Protein AF-A0AB34KBR8-F1 (afdb_monomer)

Nearest PDB structures (foldseek):
  8fzb-assembly2_B  TM=7.254E-01  e=1.114E-12  Homo sapiens
  8fzb-assembly3_C  TM=7.366E-01  e=1.880E-11  Homo sapiens
  4mtl-assembly1_A-2  TM=7.856E-01  e=1.188E-10  Homo sapiens
  4mtl-assembly1_B-2  TM=7.855E-01  e=1.226E-09  Homo sapiens
  7yf4-assembly1_B  TM=5.194E-01  e=8.553E-04  Homo sapiens

Radius of gyration: 20.5 Å; Cα contacts (8 Å, |Δi|>4): 632; chains: 1; bounding box: 54×54×53 Å

Secondary structure (DSSP, 8-state):
----EEE-TTT--EEE------EEEE---SHHHHS--SS-S-TTTS---PPPPHHHHHHHHHHHHHHHHHHHHSSPPP--EEEEE--GGGPPPEEEEE-TT-GGGS--HHHHHHHHIIIIIS-GGGTTT-EEEEES-TT-HHHHHHHHH-TT-EEEEEE-TTS--BTTB-HHHHHHHHHHHHTTT-SSEEEEEE--TTSTT--EEEESSTTSBP---BSEEEEES---SHHHHHHHHHHHHHHBPTTT-EEEEEEETTSTTHHHHHHHHHHTTEEEEEEPPPPP---------------S----------STTGGGTEEEEEEEE---

Sequence (328 aa):
MGCQWRLDPALGLLLPLQPAEASVICFVSTDDALAWRPWPEDPSTAAAALPMTAADAAASDARQRRAHALAVGAHEAVRGYASWVVAGACAAPLLVREEMGHTGTHVWHAAWAHREWAVGGAPSDLFEGRAVLELGAGAGLLGLSIAARYARAEVTVSDFEGHSKSARGTVLDCLVGNCARNVPLIGGRVRVCELDWARPDEPRALWPDAGVHAVVAADTVVATEVVYTTEGARLLAGAVAACMRRPAGQLYLLNNARRTGVGTFVRACEDQGMLVERLPVPRASSVPLGHSQEASIPMGGIVSTFSPWCSDQDSDEYVFFRVTWSAN

Organism: Prymnesium parvum (NCBI:txid97485)

InterPro domains:
  IPR019410 Lysine methyltransferase [PF10294] (96-266)
  IPR019410 Lysine methyltransferase [PTHR14614] (80-280)
  IPR029063 S-adenosyl-L-methionine-dependent methyltransferase superfamily [G3DSA:3.40.50.150] (90-289)
  IPR029063 S-adenosyl-L-methionine-dependent methyltransferase superfamily [SSF53335] (109-262)

pLDDT: mean 70.02, std 25.02, range [24.05, 98.69]

Mean predicted aligned error: 13.47 Å

Foldseek 3Di:
DDFAWDQDPVVRDTHGPDWPWQWQWAFDQDPVSVVDDPADPDVVVCPPVDRQDPVRSVVRVVVRVVVVVVCVVPPHDRAWTWIWTDQTDHFGTATFIAGPQAPLQDCDPQNLLLQCCLQPNDDLVLFALWEEEEESCQRVSRQLSSQQRHLNGAYEYEYAQPGDQGPNGGSQVNNQVRQVVCVVGGNYHYWYWYADLVCLQQIATPPDPHPDGDQAATLEYEYEQQQADLVSLLSVLSNCLRRYHPARRKYKYKHFPPHPNPVSNCVSNVVSQKHKDWDQRGDRPPDPPPDPPPPCPDPDDDDDDDDDDPDPPCRNGMTIMMMGGHDD

Structure (mmCIF, N/CA/C/O backbone):
data_AF-A0AB34KBR8-F1
#
_entry.id   AF-A0AB34KBR8-F1
#
loop_
_atom_site.group_PDB
_atom_site.id
_atom_site.type_symbol
_atom_site.label_atom_id
_atom_site.label_alt_id
_atom_site.label_comp_id
_atom_site.label_asym_id
_atom_site.label_entity_id
_atom_site.label_seq_id
_atom_site.pdbx_PDB_ins_code
_atom_site.Cartn_x
_atom_site.Cartn_y
_atom_site.Cartn_z
_atom_site.occupancy
_atom_site.B_iso_or_equiv
_atom_site.auth_seq_id
_atom_site.auth_comp_id
_atom_site.auth_asym_id
_atom_site.auth_atom_id
_atom_site.pdbx_PDB_model_num
ATOM 1 N N . MET A 1 1 ? 11.101 -25.920 18.651 1.00 30.11 1 MET A N 1
ATOM 2 C CA . MET A 1 1 ? 11.369 -24.467 18.685 1.00 30.11 1 MET A CA 1
ATOM 3 C C . MET A 1 1 ? 12.793 -24.284 19.182 1.00 30.11 1 MET A C 1
ATOM 5 O O . MET A 1 1 ? 13.033 -24.514 20.358 1.00 30.11 1 MET A O 1
ATOM 9 N N . GLY A 1 2 ? 13.750 -24.028 18.292 1.00 29.16 2 GLY A N 1
ATOM 10 C CA . GLY A 1 2 ? 15.159 -23.876 18.665 1.00 29.16 2 GLY A CA 1
ATOM 11 C C . GLY A 1 2 ? 15.598 -22.428 18.490 1.00 29.16 2 GLY A C 1
ATOM 12 O O . GLY A 1 2 ? 15.674 -21.966 17.359 1.00 29.16 2 GLY A O 1
ATOM 13 N N . CYS A 1 3 ? 15.882 -21.720 19.585 1.00 29.77 3 CYS A N 1
ATOM 14 C CA . CYS A 1 3 ? 16.656 -20.479 19.521 1.00 29.77 3 CYS A CA 1
ATOM 15 C C . CYS A 1 3 ? 18.122 -20.834 19.262 1.00 29.77 3 CYS A C 1
ATOM 17 O O . CYS A 1 3 ? 18.680 -21.678 19.968 1.00 29.77 3 CYS A O 1
ATOM 19 N N . GLN A 1 4 ? 18.736 -20.202 18.262 1.00 37.66 4 GLN A N 1
ATOM 20 C CA . GLN A 1 4 ? 20.163 -20.351 17.990 1.00 37.66 4 GLN A CA 1
ATOM 21 C C . GLN A 1 4 ? 20.978 -19.270 18.707 1.00 37.66 4 GLN A C 1
ATOM 23 O O . GLN A 1 4 ? 20.547 -18.125 18.865 1.00 37.66 4 GLN A O 1
ATOM 28 N N . TRP A 1 5 ? 22.174 -19.666 19.132 1.00 35.91 5 TRP A N 1
ATOM 29 C CA . TRP A 1 5 ? 23.078 -18.887 19.968 1.00 35.91 5 TRP A CA 1
ATOM 30 C C . TRP A 1 5 ? 24.428 -18.731 19.263 1.00 35.91 5 TRP A C 1
ATOM 32 O O . TRP A 1 5 ? 24.882 -19.659 18.596 1.00 35.91 5 TRP A O 1
ATOM 42 N N . ARG A 1 6 ? 25.091 -17.585 19.437 1.00 38.00 6 ARG A N 1
ATOM 43 C CA . ARG A 1 6 ? 26.492 -17.371 19.047 1.00 38.00 6 ARG A CA 1
ATOM 44 C C . ARG A 1 6 ? 27.353 -17.176 20.289 1.00 38.00 6 ARG A C 1
ATOM 46 O O . ARG A 1 6 ? 26.915 -16.534 21.238 1.00 38.00 6 ARG A O 1
ATOM 53 N N . LEU A 1 7 ? 28.571 -17.707 20.281 1.00 29.95 7 LEU A N 1
ATOM 54 C CA . LEU A 1 7 ? 29.533 -17.491 21.360 1.00 29.95 7 LEU A CA 1
ATOM 55 C C . LEU A 1 7 ? 30.249 -16.153 21.134 1.00 29.95 7 LEU A C 1
ATOM 57 O O . LEU A 1 7 ? 30.860 -15.962 20.084 1.00 29.95 7 LEU A O 1
ATOM 61 N N . ASP A 1 8 ? 30.166 -15.238 22.098 1.00 38.03 8 ASP A N 1
ATOM 62 C CA . ASP A 1 8 ? 30.976 -14.020 22.100 1.00 38.03 8 ASP A CA 1
ATOM 63 C C . ASP A 1 8 ? 32.387 -14.357 22.618 1.00 38.03 8 ASP A C 1
ATOM 65 O O . ASP A 1 8 ? 32.526 -14.738 23.783 1.00 38.03 8 ASP A O 1
ATOM 69 N N . PRO A 1 9 ? 33.444 -14.250 21.793 1.00 31.80 9 PRO A N 1
ATOM 70 C CA . PRO A 1 9 ? 34.786 -14.665 22.188 1.00 31.80 9 PRO A CA 1
ATOM 71 C C . PRO A 1 9 ? 35.438 -13.735 23.224 1.00 31.80 9 PRO A C 1
ATOM 73 O O . PRO A 1 9 ? 36.405 -14.144 23.860 1.00 31.80 9 PRO A O 1
ATOM 76 N N . ALA A 1 10 ? 34.924 -12.516 23.420 1.00 33.47 10 ALA A N 1
ATOM 77 C CA . ALA A 1 10 ? 35.412 -11.591 24.441 1.00 33.47 10 ALA A CA 1
ATOM 78 C C . ALA A 1 10 ? 34.720 -11.806 25.796 1.00 33.47 10 ALA A C 1
ATOM 80 O O . ALA A 1 10 ? 35.337 -11.613 26.842 1.00 33.47 10 ALA A O 1
ATOM 81 N N . LEU A 1 11 ? 33.446 -12.211 25.780 1.00 35.41 11 LEU A N 1
ATOM 82 C CA . LEU A 1 11 ? 32.635 -12.385 26.989 1.00 35.41 11 LEU A CA 1
ATOM 83 C C . LEU A 1 11 ? 32.480 -13.848 27.425 1.00 35.41 11 LEU A C 1
ATOM 85 O O . LEU A 1 11 ? 32.048 -14.104 28.545 1.00 35.41 11 LEU A O 1
ATOM 89 N N . GLY A 1 12 ? 32.806 -14.815 26.563 1.00 40.38 12 GLY A N 1
ATOM 90 C CA . GLY A 1 12 ? 32.660 -16.247 26.844 1.00 40.38 12 GLY A CA 1
ATOM 91 C C . GLY A 1 12 ? 31.207 -16.702 27.033 1.00 40.38 12 GLY A C 1
ATOM 92 O O . GLY A 1 12 ? 30.967 -17.778 27.577 1.00 40.38 12 GLY A O 1
ATOM 93 N N . LEU A 1 13 ? 30.234 -15.891 26.609 1.00 32.41 13 LEU A N 1
ATOM 94 C CA . LEU A 1 13 ? 28.805 -16.140 26.792 1.00 32.41 13 LEU A CA 1
ATOM 95 C C . LEU A 1 13 ? 28.133 -16.492 25.462 1.00 32.41 13 LEU A C 1
ATOM 97 O O . LEU A 1 13 ? 28.459 -15.938 24.411 1.00 32.41 13 LEU A O 1
ATOM 101 N N . LEU A 1 14 ? 27.165 -17.409 25.524 1.00 28.14 14 LEU A N 1
ATOM 102 C CA . LEU A 1 14 ? 26.246 -17.688 24.425 1.00 28.14 14 LEU A CA 1
ATOM 103 C C . LEU A 1 14 ? 25.189 -16.582 24.388 1.00 28.14 14 LEU A C 1
ATOM 105 O O . LEU A 1 14 ? 24.346 -16.482 25.277 1.00 28.14 14 LEU A O 1
ATOM 109 N N . LEU A 1 15 ? 25.245 -15.747 23.357 1.00 35.06 15 LEU A N 1
ATOM 110 C CA . LEU A 1 15 ? 24.267 -14.699 23.094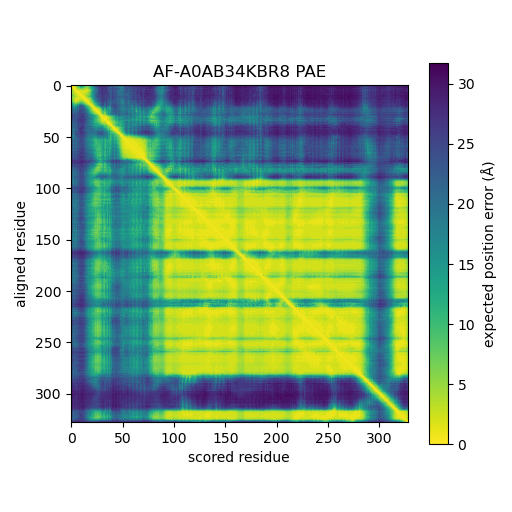 1.00 35.06 15 LEU A CA 1
ATOM 111 C C . LEU A 1 15 ? 23.243 -15.198 22.070 1.00 35.06 15 LEU A C 1
ATOM 113 O O . LEU A 1 15 ? 23.628 -15.912 21.140 1.00 35.06 15 LEU A O 1
ATOM 117 N N . PRO A 1 16 ? 21.958 -14.825 22.180 1.00 35.91 16 PRO A N 1
ATOM 118 C CA . PRO A 1 16 ? 20.999 -15.092 21.117 1.00 35.91 16 PRO A CA 1
ATOM 119 C C . PRO A 1 16 ? 21.506 -14.450 19.822 1.00 35.91 16 PRO A C 1
ATOM 121 O O . PRO A 1 16 ? 21.981 -13.309 19.841 1.00 35.91 16 PRO A O 1
ATOM 124 N N . LEU A 1 17 ? 21.421 -15.167 18.699 1.00 37.88 17 LEU A N 1
ATOM 125 C CA . LEU A 1 17 ? 21.641 -14.549 17.393 1.00 37.88 17 LEU A CA 1
ATOM 126 C C . LEU A 1 17 ? 20.587 -13.452 17.207 1.00 37.88 17 LEU A C 1
ATOM 128 O O . LEU A 1 17 ? 19.398 -13.737 17.085 1.00 37.88 17 LEU A O 1
ATOM 132 N N . GLN A 1 18 ? 21.025 -12.193 17.224 1.00 36.78 18 GLN A N 1
ATOM 133 C CA . GLN A 1 18 ? 20.186 -11.075 16.806 1.00 36.78 18 GLN A CA 1
ATOM 134 C C . GLN A 1 18 ? 19.883 -11.283 15.314 1.00 36.78 18 GLN A C 1
ATOM 136 O O . GLN A 1 18 ? 20.835 -11.471 14.547 1.00 36.78 18 GLN A O 1
ATOM 141 N N . PRO A 1 19 ? 18.608 -11.316 14.891 1.00 39.78 19 PRO A N 1
ATOM 142 C CA . PRO A 1 19 ? 18.261 -11.473 13.488 1.00 39.78 19 PRO A CA 1
ATOM 143 C C . PRO A 1 19 ? 18.715 -10.217 12.747 1.00 39.78 19 PRO A C 1
ATOM 145 O O . PRO A 1 19 ? 18.044 -9.195 12.770 1.00 39.78 19 PRO A O 1
ATOM 148 N N . ALA A 1 20 ? 19.891 -10.271 12.126 1.00 36.94 20 ALA A N 1
ATOM 149 C CA . ALA A 1 20 ? 20.272 -9.269 11.148 1.00 36.94 20 ALA A CA 1
ATOM 150 C C . ALA A 1 20 ? 19.416 -9.521 9.900 1.00 36.94 20 ALA A C 1
ATOM 152 O O . ALA A 1 20 ? 19.536 -10.562 9.251 1.00 36.94 20 ALA A O 1
ATOM 153 N N . GLU A 1 21 ? 18.498 -8.597 9.637 1.00 39.03 21 GLU A N 1
ATOM 154 C CA . GLU A 1 21 ? 17.566 -8.564 8.512 1.00 39.03 21 GLU A CA 1
ATOM 155 C C . GLU A 1 21 ? 18.345 -8.485 7.191 1.00 39.03 21 GLU A C 1
ATOM 157 O O . GLU A 1 21 ? 18.685 -7.412 6.701 1.00 39.03 21 GLU A O 1
ATOM 162 N N . ALA A 1 22 ? 18.702 -9.635 6.624 1.00 37.09 22 ALA A N 1
ATOM 163 C CA . ALA A 1 22 ? 19.398 -9.683 5.347 1.00 37.09 22 ALA A CA 1
ATOM 164 C C . ALA A 1 22 ? 18.382 -9.672 4.196 1.00 37.09 22 ALA A C 1
ATOM 166 O O . ALA A 1 22 ? 17.934 -10.717 3.729 1.00 37.09 22 ALA A O 1
ATOM 167 N N . SER A 1 23 ? 18.022 -8.487 3.711 1.00 39.41 23 SER A N 1
ATOM 168 C CA . SER A 1 23 ? 17.401 -8.337 2.390 1.00 39.41 23 SER A CA 1
ATOM 169 C C . SER A 1 23 ? 18.471 -8.571 1.317 1.00 39.41 23 SER A C 1
ATOM 171 O O . SER A 1 23 ? 19.509 -7.913 1.318 1.00 39.41 23 SER A O 1
ATOM 173 N N . VAL A 1 24 ? 18.254 -9.524 0.414 1.00 39.97 24 VAL A N 1
ATOM 174 C CA . VAL A 1 24 ? 19.169 -9.873 -0.682 1.00 39.97 24 VAL A CA 1
ATOM 175 C C . VAL A 1 24 ? 18.502 -9.506 -1.998 1.00 39.97 24 VAL A C 1
ATOM 177 O O . VAL A 1 24 ? 17.762 -10.285 -2.582 1.00 39.97 24 VAL A O 1
ATOM 180 N N . ILE A 1 25 ? 18.761 -8.317 -2.520 1.00 40.75 25 ILE A N 1
ATOM 181 C CA . ILE A 1 25 ? 18.278 -7.971 -3.860 1.00 40.75 25 ILE A CA 1
ATOM 182 C C . ILE A 1 25 ? 18.961 -8.916 -4.875 1.00 40.75 25 ILE A C 1
ATOM 184 O O . ILE A 1 25 ? 20.116 -9.275 -4.676 1.00 40.75 25 ILE A O 1
ATOM 188 N N . CYS A 1 26 ? 18.284 -9.394 -5.924 1.00 39.59 26 CYS A N 1
ATOM 189 C CA . CYS A 1 26 ? 18.914 -10.223 -6.964 1.00 39.59 26 CYS A CA 1
ATOM 190 C C . CYS A 1 26 ? 18.433 -9.828 -8.362 1.00 39.59 26 CYS A C 1
ATOM 192 O O . CYS A 1 26 ? 17.339 -10.166 -8.805 1.00 39.59 26 CYS A O 1
ATOM 194 N N . PHE A 1 27 ? 19.292 -9.133 -9.097 1.00 43.47 27 PHE A N 1
ATOM 195 C CA . PHE A 1 27 ? 19.044 -8.756 -10.483 1.00 43.47 27 PHE A CA 1
ATOM 196 C C . PHE A 1 27 ? 19.025 -9.996 -11.366 1.00 43.47 27 PHE A C 1
ATOM 198 O O . PHE A 1 27 ? 19.958 -10.797 -11.339 1.00 43.47 27 PHE A O 1
ATOM 205 N N . VAL A 1 28 ? 17.986 -10.121 -12.184 1.00 44.12 28 VAL A N 1
ATOM 206 C CA . VAL A 1 28 ? 17.810 -11.268 -13.069 1.00 44.12 28 VAL A CA 1
ATOM 207 C C . VAL A 1 28 ? 17.429 -10.775 -14.459 1.00 44.12 28 VAL A C 1
ATOM 209 O O . VAL A 1 28 ? 16.363 -10.207 -14.671 1.00 44.12 28 VAL A O 1
ATOM 212 N N . SER A 1 29 ? 18.359 -10.938 -15.404 1.00 40.84 29 SER A N 1
ATOM 213 C CA . SER A 1 29 ? 18.256 -10.430 -16.778 1.00 40.84 29 SER A CA 1
ATOM 214 C C . SER A 1 29 ? 17.568 -11.398 -17.749 1.00 40.84 29 SER A C 1
ATOM 216 O O . SER A 1 29 ? 17.312 -11.014 -18.890 1.00 40.84 29 SER A O 1
ATOM 218 N N . THR A 1 30 ? 17.243 -12.624 -17.324 1.00 46.41 30 THR A N 1
ATOM 219 C CA . THR A 1 30 ? 16.676 -13.679 -18.182 1.00 46.41 30 THR A CA 1
ATOM 220 C C . THR A 1 30 ? 15.544 -14.444 -17.493 1.00 46.41 30 THR A C 1
ATOM 222 O O . THR A 1 30 ? 15.461 -14.479 -16.263 1.00 46.41 30 THR A O 1
ATOM 225 N N . ASP A 1 31 ? 14.681 -15.084 -18.289 1.00 47.53 31 ASP A N 1
ATOM 226 C CA . ASP A 1 31 ? 13.611 -15.961 -17.788 1.00 47.53 31 ASP A CA 1
ATOM 227 C C . ASP A 1 31 ? 14.180 -17.124 -16.948 1.00 47.53 31 ASP A C 1
ATOM 229 O O . ASP A 1 31 ? 13.594 -17.491 -15.932 1.00 47.53 31 ASP A O 1
ATOM 233 N N . ASP A 1 32 ? 15.380 -17.613 -17.282 1.00 43.12 32 ASP A N 1
ATOM 234 C CA . ASP A 1 32 ? 16.119 -18.620 -16.502 1.00 43.12 32 ASP A CA 1
ATOM 235 C C . ASP A 1 32 ? 16.522 -18.118 -15.112 1.00 43.12 32 ASP A C 1
ATOM 237 O O . ASP A 1 32 ? 16.526 -18.869 -14.141 1.00 43.12 32 ASP A O 1
ATOM 241 N N . ALA A 1 33 ? 16.853 -16.834 -15.002 1.00 46.41 33 ALA A N 1
ATOM 242 C CA . ALA A 1 33 ? 17.245 -16.220 -13.747 1.00 46.41 33 ALA A CA 1
ATOM 243 C C . ALA A 1 33 ? 16.010 -15.889 -12.881 1.00 46.41 33 ALA A C 1
ATOM 245 O O . ALA A 1 33 ? 16.059 -16.023 -11.664 1.00 46.41 33 ALA A O 1
ATOM 246 N N . LEU A 1 34 ? 14.861 -15.581 -13.497 1.00 46.03 34 LEU A N 1
ATOM 247 C CA . LEU A 1 34 ? 13.560 -15.542 -12.811 1.00 46.03 34 LEU A CA 1
ATOM 248 C C . LEU A 1 34 ? 13.080 -16.935 -12.357 1.00 46.03 34 LEU A C 1
ATOM 250 O O . LEU A 1 34 ? 12.361 -17.036 -11.364 1.00 46.03 34 LEU A O 1
ATOM 254 N N . ALA A 1 35 ? 13.458 -17.995 -13.076 1.00 49.94 35 ALA A N 1
ATOM 255 C CA . ALA A 1 35 ? 13.218 -19.387 -12.696 1.00 49.94 35 ALA A CA 1
ATOM 256 C C . ALA A 1 35 ? 14.243 -19.912 -11.675 1.00 49.94 35 ALA A C 1
ATOM 258 O O . ALA A 1 35 ? 14.027 -20.964 -11.066 1.00 49.94 35 ALA A O 1
ATOM 259 N N . TRP A 1 36 ? 15.348 -19.186 -11.468 1.00 43.41 36 TRP A N 1
ATOM 260 C CA . TRP A 1 36 ? 16.376 -19.561 -10.514 1.00 43.41 36 TRP A CA 1
ATOM 261 C C . TRP A 1 36 ? 15.817 -19.488 -9.097 1.00 43.41 36 TRP A C 1
ATOM 263 O O . TRP A 1 36 ? 15.412 -18.437 -8.599 1.00 43.41 36 TRP A O 1
ATOM 273 N N . ARG A 1 37 ? 15.822 -20.645 -8.437 1.00 48.50 37 ARG A N 1
ATOM 274 C CA . ARG A 1 37 ? 15.580 -20.782 -7.007 1.00 48.50 37 ARG A CA 1
ATOM 275 C C . ARG A 1 37 ? 16.939 -20.983 -6.340 1.00 48.50 37 ARG A C 1
ATOM 277 O O . ARG A 1 37 ? 17.487 -22.078 -6.417 1.00 48.50 37 ARG A O 1
ATOM 284 N N . PRO A 1 38 ? 17.499 -19.972 -5.665 1.00 42.97 38 PRO A N 1
ATOM 285 C CA . PRO A 1 38 ? 18.687 -20.155 -4.828 1.00 42.97 38 PRO A CA 1
ATOM 286 C C . PRO A 1 38 ? 18.483 -21.137 -3.662 1.00 42.97 38 PRO A C 1
ATOM 288 O O . PRO A 1 38 ? 19.443 -21.452 -2.965 1.00 42.97 38 PRO A O 1
ATOM 291 N N . TRP A 1 39 ? 17.257 -21.633 -3.457 1.00 43.84 39 TRP A N 1
ATOM 292 C CA . TRP A 1 39 ? 16.871 -22.562 -2.401 1.00 43.84 39 TRP A CA 1
ATOM 293 C C . TRP A 1 39 ? 16.412 -23.894 -3.019 1.00 43.84 39 TRP A C 1
ATOM 295 O O . TRP A 1 39 ? 15.632 -23.870 -3.976 1.00 43.84 39 TRP A O 1
ATOM 305 N N . PRO A 1 40 ? 16.869 -25.049 -2.500 1.00 38.59 40 PRO A N 1
ATOM 306 C CA . PRO A 1 40 ? 16.481 -26.358 -3.021 1.00 38.59 40 PRO A CA 1
ATOM 307 C C . PRO A 1 40 ? 14.984 -26.648 -2.811 1.00 38.59 40 PRO A C 1
ATOM 309 O O . PRO A 1 40 ? 14.376 -26.177 -1.852 1.00 38.59 40 PRO A O 1
ATOM 312 N N . GLU A 1 41 ? 14.397 -27.442 -3.715 1.00 39.00 41 GLU A N 1
ATOM 313 C CA . GLU A 1 41 ? 12.953 -27.751 -3.775 1.00 39.00 41 GLU A CA 1
ATOM 314 C C . GLU A 1 41 ? 12.430 -28.593 -2.603 1.00 39.00 41 GLU A C 1
ATOM 316 O O . GLU A 1 41 ? 11.220 -28.657 -2.394 1.00 39.00 41 GLU A O 1
ATOM 321 N N . ASP A 1 42 ? 13.320 -29.222 -1.833 1.00 39.25 42 ASP A N 1
ATOM 322 C CA . ASP A 1 42 ? 12.967 -30.058 -0.690 1.00 39.25 42 ASP A CA 1
ATOM 323 C C . ASP A 1 42 ? 13.231 -29.311 0.638 1.00 39.25 42 ASP A C 1
ATOM 325 O O . ASP A 1 42 ? 14.393 -29.176 1.047 1.00 39.25 42 ASP A O 1
ATOM 329 N N . PRO A 1 43 ? 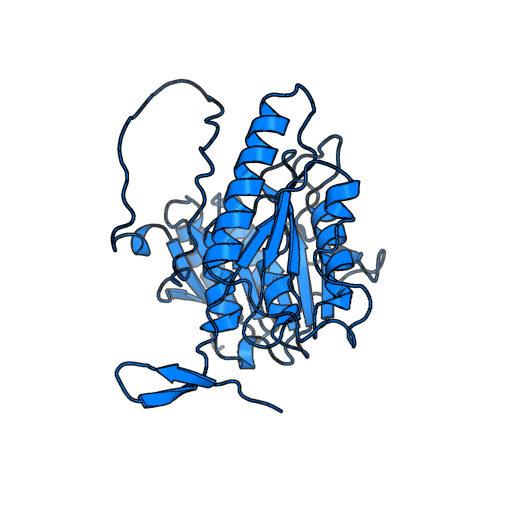12.176 -28.876 1.359 1.00 39.50 43 PRO A N 1
ATOM 330 C CA . PRO A 1 43 ? 12.282 -28.193 2.651 1.00 39.50 43 PRO A CA 1
ATOM 331 C C . PRO A 1 43 ? 12.986 -29.015 3.739 1.00 39.50 43 PRO A C 1
ATOM 333 O O . PRO A 1 43 ? 13.415 -28.451 4.741 1.00 39.50 43 PRO A O 1
ATOM 336 N N . SER A 1 44 ? 13.093 -30.338 3.569 1.00 36.41 44 SER A N 1
ATOM 337 C CA . SER A 1 44 ? 13.774 -31.242 4.502 1.00 36.41 44 SER A CA 1
ATOM 338 C C . SER A 1 44 ? 15.281 -31.370 4.236 1.00 36.41 44 SER A C 1
ATOM 340 O O . SER A 1 44 ? 16.033 -31.723 5.145 1.00 36.41 44 SER A O 1
ATOM 342 N N . THR A 1 45 ? 15.735 -31.015 3.027 1.00 36.72 45 THR A N 1
ATOM 343 C CA . THR A 1 45 ? 17.165 -30.871 2.675 1.00 36.72 45 THR A CA 1
ATOM 344 C C . THR A 1 45 ? 17.645 -29.425 2.736 1.00 36.72 45 THR A C 1
ATOM 346 O O . THR A 1 45 ? 18.852 -29.176 2.788 1.00 36.72 45 THR A O 1
ATOM 349 N N . ALA A 1 46 ? 16.714 -28.469 2.800 1.00 40.09 46 ALA A N 1
ATOM 350 C CA . ALA A 1 46 ? 16.976 -27.118 3.254 1.00 40.09 46 ALA A CA 1
ATOM 351 C C . ALA A 1 46 ? 17.371 -27.174 4.735 1.00 40.09 46 ALA A C 1
ATOM 353 O O . ALA A 1 46 ? 16.552 -26.961 5.627 1.00 40.09 46 ALA A O 1
ATOM 354 N N . ALA A 1 47 ? 18.644 -27.478 5.008 1.00 31.70 47 ALA A N 1
ATOM 355 C CA . ALA A 1 47 ? 19.280 -27.088 6.256 1.00 31.70 47 ALA A CA 1
ATOM 356 C C . ALA A 1 47 ? 18.908 -25.619 6.465 1.00 31.70 47 ALA A C 1
ATOM 358 O O . ALA A 1 47 ? 19.334 -24.787 5.668 1.00 31.70 47 ALA A O 1
ATOM 359 N N . ALA A 1 48 ? 17.986 -25.399 7.414 1.00 34.28 48 ALA A N 1
ATOM 360 C CA . ALA A 1 48 ? 17.187 -24.198 7.643 1.00 34.28 48 ALA A CA 1
ATOM 361 C C . ALA A 1 48 ? 17.693 -23.008 6.838 1.00 34.28 48 ALA A C 1
ATOM 363 O O . ALA A 1 48 ? 18.771 -22.551 7.173 1.00 34.28 48 ALA A O 1
ATOM 364 N N . ALA A 1 49 ? 16.978 -22.558 5.799 1.00 38.91 49 ALA A N 1
ATOM 365 C CA . ALA A 1 49 ? 17.371 -21.425 4.957 1.00 38.91 49 ALA A CA 1
ATOM 366 C C . ALA A 1 49 ? 17.927 -20.275 5.818 1.00 38.91 49 ALA A C 1
ATOM 368 O O . ALA A 1 49 ? 17.176 -19.483 6.385 1.00 38.91 49 ALA A O 1
ATOM 369 N N . LEU A 1 50 ? 19.251 -20.263 5.997 1.00 37.78 50 LEU A N 1
ATOM 370 C CA . LEU A 1 50 ? 19.915 -19.365 6.925 1.00 37.78 50 LEU A CA 1
ATOM 371 C C . LEU A 1 50 ? 19.934 -17.989 6.257 1.00 37.78 50 LEU A C 1
ATOM 373 O O . LEU A 1 50 ? 20.092 -17.916 5.032 1.00 37.78 50 LEU A O 1
ATOM 377 N N . PRO A 1 51 ? 19.814 -16.891 7.020 1.00 39.25 51 PRO A N 1
ATOM 378 C CA . PRO A 1 51 ? 20.158 -15.578 6.501 1.00 39.25 51 PRO A CA 1
ATOM 379 C C . PRO A 1 51 ? 21.558 -15.649 5.884 1.00 39.25 51 PRO A C 1
ATOM 381 O O . PRO A 1 51 ? 22.477 -16.208 6.492 1.00 39.25 51 PRO A O 1
ATOM 384 N N . MET A 1 52 ? 21.720 -15.111 4.674 1.00 41.56 52 MET A N 1
ATOM 385 C CA . MET A 1 52 ? 23.038 -15.013 4.051 1.00 41.56 52 MET A CA 1
ATOM 386 C C . MET A 1 52 ? 23.976 -14.266 4.997 1.00 41.56 52 MET A C 1
ATOM 388 O O . MET A 1 52 ? 23.591 -13.265 5.606 1.00 41.56 52 MET A O 1
ATOM 392 N N . THR A 1 53 ? 25.213 -14.743 5.132 1.00 51.53 53 THR A N 1
ATOM 393 C CA . THR A 1 53 ? 26.207 -13.984 5.892 1.00 51.53 53 THR A CA 1
ATOM 394 C C . THR A 1 53 ? 26.420 -12.625 5.221 1.00 51.53 53 THR A C 1
ATOM 396 O O . THR A 1 53 ? 26.218 -12.484 4.014 1.00 51.53 53 THR A O 1
ATOM 399 N N . ALA A 1 54 ? 26.871 -11.612 5.967 1.00 47.00 54 ALA A N 1
ATOM 400 C CA . ALA A 1 54 ? 27.190 -10.308 5.375 1.00 47.00 54 ALA A CA 1
ATOM 401 C C . ALA A 1 54 ? 28.196 -10.427 4.208 1.00 47.00 54 ALA A C 1
ATOM 403 O O . ALA A 1 54 ? 28.109 -9.689 3.229 1.00 47.00 54 ALA A O 1
ATOM 404 N N . ALA A 1 55 ? 29.113 -11.399 4.285 1.00 48.03 55 ALA A N 1
ATOM 405 C CA . ALA A 1 55 ? 30.057 -11.713 3.218 1.00 48.03 55 ALA A CA 1
ATOM 406 C C . ALA A 1 55 ? 29.362 -12.316 1.986 1.00 48.03 55 ALA A C 1
ATOM 408 O O . ALA A 1 55 ? 29.634 -11.891 0.864 1.00 48.03 55 ALA A O 1
ATOM 409 N N . ASP A 1 56 ? 28.435 -13.256 2.179 1.00 46.47 56 ASP A N 1
ATOM 410 C CA . ASP A 1 56 ? 27.671 -13.854 1.080 1.00 46.47 56 ASP A CA 1
ATOM 411 C C . ASP A 1 56 ? 26.731 -12.838 0.423 1.00 46.47 56 ASP A C 1
ATOM 413 O O . ASP A 1 56 ? 26.598 -12.832 -0.802 1.00 46.47 56 ASP A O 1
ATOM 417 N N . ALA A 1 57 ? 26.115 -11.953 1.213 1.00 46.31 57 ALA A N 1
ATOM 418 C CA . ALA A 1 57 ? 25.281 -10.857 0.726 1.00 46.31 57 ALA A CA 1
ATOM 419 C C . ALA A 1 57 ? 26.104 -9.881 -0.130 1.00 46.31 57 ALA A C 1
ATOM 421 O O . ALA A 1 57 ? 25.734 -9.605 -1.270 1.00 46.31 57 ALA A O 1
ATOM 422 N N . ALA A 1 58 ? 27.274 -9.449 0.358 1.00 48.09 58 ALA A N 1
ATOM 423 C CA . ALA A 1 58 ? 28.196 -8.601 -0.400 1.00 48.09 58 ALA A CA 1
ATOM 424 C C . ALA A 1 58 ? 28.717 -9.290 -1.677 1.00 48.09 58 ALA A C 1
ATOM 426 O O . ALA A 1 58 ? 28.842 -8.656 -2.727 1.00 48.09 58 ALA A O 1
ATOM 427 N N . ALA A 1 59 ? 28.991 -10.597 -1.623 1.00 48.41 59 ALA A N 1
ATOM 428 C CA . ALA A 1 59 ? 29.395 -11.380 -2.789 1.00 48.41 59 ALA A CA 1
ATOM 429 C C . ALA A 1 59 ? 28.254 -11.535 -3.810 1.00 48.41 59 ALA A C 1
ATOM 431 O O . ALA A 1 59 ? 28.499 -11.513 -5.018 1.00 48.41 59 ALA A O 1
ATOM 432 N N . SER A 1 60 ? 27.010 -11.682 -3.347 1.00 45.12 60 SER A N 1
ATOM 433 C CA . SER A 1 60 ? 25.814 -11.689 -4.194 1.00 45.12 60 SER A CA 1
ATOM 434 C C . SER A 1 60 ? 25.643 -10.360 -4.917 1.00 45.12 60 SER A C 1
ATOM 436 O O . SER A 1 60 ? 25.607 -10.344 -6.144 1.00 45.12 60 SER A O 1
ATOM 438 N N . ASP A 1 61 ? 25.678 -9.259 -4.171 1.00 46.44 61 ASP A N 1
ATOM 439 C CA . ASP A 1 61 ? 25.594 -7.884 -4.666 1.00 46.44 61 ASP A CA 1
ATOM 440 C C . ASP A 1 61 ? 26.723 -7.557 -5.673 1.00 46.44 61 ASP A C 1
ATOM 442 O O . ASP A 1 61 ? 26.494 -7.007 -6.753 1.00 46.44 61 ASP A O 1
ATOM 446 N N . ALA A 1 62 ? 27.956 -8.004 -5.409 1.00 50.94 62 ALA A N 1
ATOM 447 C CA . ALA A 1 62 ? 29.067 -7.872 -6.355 1.00 50.94 62 ALA A CA 1
ATOM 448 C C . ALA A 1 62 ? 28.860 -8.679 -7.654 1.00 50.94 62 ALA A C 1
ATOM 450 O O . ALA A 1 62 ? 29.125 -8.168 -8.749 1.00 50.94 62 ALA A O 1
ATOM 451 N N . ARG A 1 63 ? 28.370 -9.926 -7.565 1.00 48.75 63 ARG A N 1
ATOM 452 C CA . ARG A 1 63 ? 28.017 -10.743 -8.745 1.00 48.75 63 ARG A CA 1
ATOM 453 C C . ARG A 1 63 ? 26.879 -10.105 -9.541 1.00 48.75 63 ARG A C 1
ATOM 455 O O . ARG A 1 63 ? 26.936 -10.090 -10.768 1.00 48.75 63 ARG A O 1
ATOM 462 N N . GLN A 1 64 ? 25.915 -9.515 -8.846 1.00 50.47 64 GLN A N 1
ATOM 463 C CA . GLN A 1 64 ? 24.814 -8.738 -9.406 1.00 50.47 64 GLN A CA 1
ATOM 464 C C . GLN A 1 64 ? 25.299 -7.535 -10.205 1.00 50.47 64 GLN A C 1
ATOM 466 O O . GLN A 1 64 ? 24.921 -7.385 -11.363 1.00 50.47 64 GLN A O 1
ATOM 471 N N . ARG A 1 65 ? 26.160 -6.692 -9.619 1.00 49.38 65 ARG A N 1
ATOM 472 C CA . ARG A 1 65 ? 26.741 -5.532 -10.312 1.00 49.38 65 ARG A CA 1
ATOM 473 C C . ARG A 1 65 ? 27.466 -5.946 -11.581 1.00 49.38 65 ARG A C 1
ATOM 475 O O . ARG A 1 65 ? 27.344 -5.286 -12.607 1.00 49.38 65 ARG A O 1
ATOM 482 N N . ARG A 1 66 ? 28.198 -7.061 -11.523 1.00 52.62 66 ARG A N 1
ATOM 483 C CA . ARG A 1 66 ? 28.882 -7.617 -12.690 1.00 52.62 66 ARG A CA 1
ATOM 484 C C . ARG A 1 66 ? 27.889 -8.079 -13.758 1.00 52.62 66 ARG A C 1
ATOM 486 O O . ARG A 1 66 ? 28.093 -7.761 -14.923 1.00 52.62 66 ARG A O 1
ATOM 493 N N . ALA A 1 67 ? 26.826 -8.788 -13.381 1.00 46.72 67 ALA A N 1
ATOM 494 C CA . ALA A 1 67 ? 25.775 -9.208 -14.307 1.00 46.72 67 ALA A CA 1
ATOM 495 C C . ALA A 1 67 ? 25.046 -8.005 -14.934 1.00 46.72 67 ALA A C 1
ATOM 497 O O . ALA A 1 67 ? 24.833 -7.994 -16.141 1.00 46.72 67 ALA A O 1
ATOM 498 N N . HIS A 1 68 ? 24.751 -6.964 -14.147 1.00 47.66 68 HIS A N 1
ATOM 499 C CA . HIS A 1 68 ? 24.181 -5.704 -14.628 1.00 47.66 68 HIS A CA 1
ATOM 500 C C . HIS A 1 68 ? 25.114 -5.005 -15.624 1.00 47.66 68 HIS A C 1
ATOM 502 O O . HIS A 1 68 ? 24.698 -4.696 -16.733 1.00 47.66 68 HIS A O 1
ATOM 508 N N . ALA A 1 69 ? 26.392 -4.822 -15.280 1.00 52.91 69 ALA A N 1
ATOM 509 C CA . ALA A 1 69 ? 27.373 -4.204 -16.173 1.00 52.91 69 ALA A CA 1
ATOM 510 C C . ALA A 1 69 ? 27.559 -4.996 -17.481 1.00 52.91 69 ALA A C 1
ATOM 512 O O . ALA A 1 69 ? 27.703 -4.399 -18.546 1.00 52.91 69 ALA A O 1
ATOM 513 N N . LEU A 1 70 ? 27.514 -6.332 -17.420 1.00 51.69 70 LEU A N 1
ATOM 514 C CA . LEU A 1 70 ? 27.553 -7.197 -18.602 1.00 51.69 70 LEU A CA 1
ATOM 515 C C . LEU A 1 70 ? 26.278 -7.085 -19.445 1.00 51.69 70 LEU A C 1
ATOM 517 O O . LEU A 1 70 ? 26.382 -7.027 -20.662 1.00 51.69 70 LEU A O 1
ATOM 521 N N . ALA A 1 71 ? 25.098 -7.023 -18.826 1.00 43.38 71 ALA A N 1
ATOM 522 C CA . ALA A 1 71 ? 23.819 -6.894 -19.525 1.00 43.38 71 ALA A CA 1
ATOM 523 C C . ALA A 1 71 ? 23.586 -5.492 -20.109 1.00 43.38 71 ALA A C 1
ATOM 525 O O . ALA A 1 71 ? 22.892 -5.360 -21.103 1.00 43.38 71 ALA A O 1
ATOM 526 N N . VAL A 1 72 ? 24.157 -4.445 -19.509 1.00 46.62 72 VAL A N 1
ATOM 527 C CA . VAL A 1 72 ? 24.142 -3.077 -20.056 1.00 46.62 72 VAL A CA 1
ATOM 528 C C . VAL A 1 72 ? 25.221 -2.903 -21.137 1.00 46.62 72 VAL A C 1
ATOM 530 O O . VAL A 1 72 ? 25.049 -2.107 -22.057 1.00 46.62 72 VAL A O 1
ATOM 533 N N . GLY A 1 73 ? 26.329 -3.649 -21.046 1.00 43.78 73 GLY A N 1
ATOM 534 C CA . GLY A 1 73 ? 27.424 -3.645 -22.025 1.00 43.78 73 GLY A CA 1
ATOM 535 C C . GLY A 1 73 ? 27.231 -4.586 -23.223 1.00 43.78 73 GLY A C 1
ATOM 536 O O . GLY A 1 73 ? 27.802 -4.344 -24.284 1.00 43.78 73 GLY A O 1
ATOM 537 N N . ALA A 1 74 ? 26.432 -5.644 -23.085 1.00 47.12 74 ALA A N 1
ATOM 538 C CA . ALA A 1 74 ? 25.903 -6.431 -24.191 1.00 47.12 74 ALA A CA 1
ATOM 539 C C . ALA A 1 74 ? 24.580 -5.792 -24.624 1.00 47.12 74 ALA A C 1
ATOM 541 O O . ALA A 1 74 ? 23.763 -5.454 -23.784 1.00 47.12 74 ALA A O 1
ATOM 542 N N . HIS A 1 75 ? 24.339 -5.604 -25.918 1.00 42.62 75 HIS A N 1
ATOM 543 C CA . HIS A 1 75 ? 23.169 -4.880 -26.440 1.00 42.62 75 HIS A CA 1
ATOM 544 C C . HIS A 1 75 ? 21.792 -5.557 -26.192 1.00 42.62 75 HIS A C 1
ATOM 546 O O . HIS A 1 75 ? 20.834 -5.277 -26.912 1.00 42.62 75 HIS A O 1
ATOM 552 N N . GLU A 1 76 ? 21.659 -6.454 -25.211 1.00 48.22 76 GLU A N 1
ATOM 553 C CA . GLU A 1 76 ? 20.395 -7.096 -24.852 1.00 48.22 76 GLU A CA 1
ATOM 554 C C . GLU A 1 76 ? 19.593 -6.245 -23.858 1.00 48.22 76 GLU A C 1
ATOM 556 O O . GLU A 1 76 ? 20.088 -5.763 -22.843 1.00 48.22 76 GLU A O 1
ATOM 561 N N . ALA A 1 77 ? 18.305 -6.058 -24.146 1.00 51.56 77 ALA A N 1
ATOM 562 C CA . ALA A 1 77 ? 17.424 -5.256 -23.309 1.00 51.56 77 ALA A CA 1
ATOM 563 C C . ALA A 1 77 ? 17.158 -5.946 -21.958 1.00 51.56 77 ALA A C 1
ATOM 565 O O . ALA A 1 77 ? 16.499 -6.987 -21.912 1.00 51.56 77 ALA A O 1
ATOM 566 N N . VAL A 1 78 ? 17.580 -5.322 -20.853 1.00 47.03 78 VAL A N 1
ATOM 567 C CA . VAL A 1 78 ? 17.240 -5.747 -19.483 1.00 47.03 78 VAL A CA 1
ATOM 568 C C . VAL A 1 78 ? 15.715 -5.912 -19.343 1.00 47.03 78 VAL A C 1
ATOM 570 O O . VAL A 1 78 ? 14.931 -5.007 -19.665 1.00 47.03 78 VAL A O 1
ATOM 573 N N . ARG A 1 79 ? 15.273 -7.102 -18.911 1.00 47.25 79 ARG A N 1
ATOM 574 C CA . ARG A 1 79 ? 13.848 -7.500 -18.888 1.00 47.25 79 ARG A CA 1
ATOM 575 C C . ARG A 1 79 ? 13.124 -7.184 -17.573 1.00 47.25 79 ARG A C 1
ATOM 577 O O . ARG A 1 79 ? 11.909 -6.987 -17.591 1.00 47.25 79 ARG A O 1
ATOM 584 N N . GLY A 1 80 ? 13.855 -7.092 -16.464 1.00 46.69 80 GLY A N 1
ATOM 585 C CA . GLY A 1 80 ? 13.340 -6.742 -15.139 1.00 46.69 80 GLY A CA 1
ATOM 586 C C . GLY A 1 80 ? 14.398 -6.925 -14.048 1.00 46.69 80 GLY A C 1
ATOM 587 O O . GLY A 1 80 ? 15.523 -7.325 -14.335 1.00 46.69 80 GLY A O 1
ATOM 588 N N . TYR A 1 81 ? 14.029 -6.618 -12.809 1.00 50.12 81 TYR A N 1
ATOM 589 C CA . TYR A 1 81 ? 14.855 -6.779 -11.605 1.00 50.12 81 TYR A CA 1
ATOM 590 C C . TYR A 1 81 ? 14.086 -7.660 -10.626 1.00 50.12 81 TYR A C 1
ATOM 592 O O . TYR A 1 81 ? 12.861 -7.628 -10.669 1.00 50.12 81 TYR A O 1
ATOM 600 N N . ALA A 1 82 ? 14.751 -8.446 -9.775 1.00 48.69 82 ALA A N 1
ATOM 601 C CA . ALA A 1 82 ? 14.095 -9.083 -8.638 1.00 48.69 82 ALA A CA 1
ATOM 602 C C . ALA A 1 82 ? 14.781 -8.681 -7.326 1.00 48.69 82 ALA A C 1
ATOM 604 O O . ALA A 1 82 ? 15.983 -8.428 -7.279 1.00 48.69 82 ALA A O 1
ATOM 605 N N . SER A 1 83 ? 14.018 -8.622 -6.244 1.00 51.56 83 SER A N 1
ATOM 606 C CA . SER A 1 83 ? 14.538 -8.453 -4.893 1.00 51.56 83 SER A CA 1
ATOM 607 C C . SER A 1 83 ? 14.146 -9.657 -4.053 1.00 51.56 83 SER A C 1
ATOM 609 O O . SER A 1 83 ? 12.966 -10.004 -4.050 1.00 51.56 83 SER A O 1
ATOM 611 N N . TRP A 1 84 ? 15.107 -10.273 -3.354 1.00 49.59 84 TRP A N 1
ATOM 612 C CA . TRP A 1 84 ? 14.826 -11.241 -2.294 1.00 49.59 84 TRP A CA 1
ATOM 613 C C . TRP A 1 84 ? 14.831 -10.534 -0.953 1.00 49.59 84 TRP A C 1
ATOM 615 O O . TRP A 1 84 ? 15.750 -9.787 -0.628 1.00 49.59 84 TRP A O 1
ATOM 625 N N . VAL A 1 85 ? 13.806 -10.761 -0.147 1.00 52.91 85 VAL A N 1
ATOM 626 C CA . VAL A 1 85 ? 13.689 -10.063 1.133 1.00 52.91 85 VAL A CA 1
ATOM 627 C C . VAL A 1 85 ? 13.468 -11.071 2.242 1.00 52.91 85 VAL A C 1
ATOM 629 O O . VAL A 1 85 ? 12.408 -11.689 2.295 1.00 52.91 85 VAL A O 1
ATOM 632 N N . VAL A 1 86 ? 14.453 -11.251 3.126 1.00 48.84 86 VAL A N 1
ATOM 633 C CA . VAL A 1 86 ? 14.314 -12.147 4.281 1.00 48.84 86 VAL A CA 1
ATOM 634 C C . VAL A 1 86 ? 13.624 -11.380 5.405 1.00 48.84 86 VAL A C 1
ATOM 636 O O . VAL A 1 86 ? 14.186 -10.458 5.995 1.00 48.84 86 VAL A O 1
ATOM 639 N N . ALA A 1 87 ? 12.375 -11.741 5.700 1.00 45.22 87 ALA A N 1
ATOM 640 C CA . ALA A 1 87 ? 11.640 -11.177 6.826 1.00 45.22 87 ALA A CA 1
ATOM 641 C C . ALA A 1 87 ? 11.987 -11.935 8.122 1.00 45.22 87 ALA A C 1
ATOM 643 O O . ALA A 1 87 ? 11.346 -12.919 8.481 1.00 45.22 87 ALA A O 1
ATOM 644 N N . GLY A 1 88 ? 13.011 -11.463 8.838 1.00 47.34 88 GLY A N 1
ATOM 645 C CA . GLY A 1 88 ? 13.335 -11.913 10.196 1.00 47.34 88 GLY A CA 1
ATOM 646 C C . GLY A 1 88 ? 13.623 -13.416 10.355 1.00 47.34 88 GLY A C 1
ATOM 647 O O . GLY A 1 88 ? 13.850 -14.149 9.398 1.00 47.34 88 GLY A O 1
ATOM 648 N N . ALA A 1 89 ? 13.643 -13.880 11.608 1.00 42.00 89 ALA A N 1
ATOM 649 C CA . ALA A 1 89 ? 14.227 -15.163 12.023 1.00 42.00 89 ALA A CA 1
ATOM 650 C C . ALA A 1 89 ? 13.543 -16.451 11.497 1.00 42.00 89 ALA A C 1
ATOM 652 O O . ALA A 1 89 ? 13.938 -17.542 11.911 1.00 42.00 89 ALA A O 1
ATOM 653 N N . CYS A 1 90 ? 12.506 -16.371 10.651 1.00 40.84 90 CYS A N 1
ATOM 654 C CA . CYS A 1 90 ? 11.768 -17.570 10.228 1.00 40.84 90 CYS A CA 1
ATOM 655 C C . CYS A 1 90 ? 10.939 -17.470 8.932 1.00 40.84 90 CYS A C 1
ATOM 657 O O . CYS A 1 90 ? 10.136 -18.370 8.697 1.00 40.84 90 CYS A O 1
ATOM 659 N N . ALA A 1 91 ? 11.072 -16.431 8.100 1.00 52.06 91 ALA A N 1
ATOM 660 C CA . ALA A 1 91 ? 10.258 -16.330 6.881 1.00 52.06 91 ALA A CA 1
ATOM 661 C C . ALA A 1 91 ? 11.053 -16.683 5.617 1.00 52.06 91 ALA A C 1
ATOM 663 O O . ALA A 1 91 ? 12.225 -16.326 5.478 1.00 52.06 91 ALA A O 1
ATOM 664 N N . ALA A 1 92 ? 10.390 -17.371 4.684 1.00 54.12 92 ALA A N 1
ATOM 665 C CA . ALA A 1 92 ? 10.901 -17.564 3.337 1.00 54.12 92 ALA A CA 1
ATOM 666 C C . ALA A 1 92 ? 11.121 -16.194 2.659 1.00 54.12 92 ALA A C 1
ATOM 668 O O . ALA A 1 92 ? 10.381 -15.246 2.940 1.00 54.12 92 ALA A O 1
ATOM 669 N N . PRO A 1 93 ? 12.142 -16.054 1.798 1.00 66.12 93 PRO A N 1
ATOM 670 C CA . PRO A 1 93 ? 12.429 -14.779 1.160 1.00 66.12 93 PRO A CA 1
ATOM 671 C C . PRO A 1 93 ? 11.289 -14.369 0.217 1.00 66.12 93 PRO A C 1
ATOM 673 O O . PRO A 1 93 ? 10.784 -15.205 -0.524 1.00 66.12 93 PRO A O 1
ATOM 676 N N . LEU A 1 94 ? 10.910 -13.090 0.199 1.00 70.44 94 LEU A N 1
ATOM 677 C CA . LEU A 1 94 ? 9.947 -12.576 -0.782 1.00 70.44 94 LEU A CA 1
ATOM 678 C C . LEU A 1 94 ? 10.604 -12.303 -2.129 1.00 70.44 94 LEU A C 1
ATOM 680 O O . LEU A 1 94 ? 11.710 -11.795 -2.155 1.00 70.44 94 LEU A O 1
ATOM 684 N N . LEU A 1 95 ? 9.891 -12.564 -3.217 1.00 73.25 95 LEU A N 1
ATOM 685 C CA . LEU A 1 95 ? 10.275 -12.383 -4.613 1.00 73.25 95 LEU A CA 1
ATOM 686 C C . LEU A 1 95 ? 9.577 -11.167 -5.234 1.00 73.25 95 LEU A C 1
ATOM 688 O O . LEU A 1 95 ? 8.445 -11.285 -5.701 1.00 73.25 95 LEU A O 1
ATOM 692 N N . VAL A 1 96 ? 10.226 -10.007 -5.282 1.00 76.88 96 VAL A N 1
ATOM 693 C CA . VAL A 1 96 ? 9.609 -8.785 -5.839 1.00 76.88 96 VAL A CA 1
ATOM 694 C C . VAL A 1 96 ? 10.252 -8.423 -7.167 1.00 76.88 96 VAL A C 1
ATOM 696 O O . VAL A 1 96 ? 11.432 -8.093 -7.186 1.00 76.88 96 VAL A O 1
ATOM 699 N N . ARG A 1 97 ? 9.498 -8.475 -8.271 1.00 76.38 97 ARG A N 1
ATOM 700 C CA . ARG A 1 97 ? 9.950 -8.045 -9.599 1.00 76.38 97 ARG A CA 1
ATOM 701 C C . ARG A 1 97 ? 9.691 -6.558 -9.833 1.00 76.38 97 ARG A C 1
ATOM 703 O O . ARG A 1 97 ? 8.600 -6.078 -9.545 1.00 76.38 97 ARG A O 1
ATOM 710 N N . GLU A 1 98 ? 10.648 -5.886 -10.462 1.00 73.56 98 GLU A N 1
ATOM 711 C CA . GLU A 1 98 ? 10.511 -4.532 -11.005 1.00 73.56 98 GLU A CA 1
ATOM 712 C C . GLU A 1 98 ? 10.625 -4.568 -12.534 1.00 73.56 98 GLU A C 1
ATOM 714 O O . GLU A 1 98 ? 11.428 -5.321 -13.099 1.00 73.56 98 GLU A O 1
ATOM 719 N N . GLU A 1 99 ? 9.841 -3.742 -13.222 1.00 68.81 99 GLU A N 1
ATOM 720 C CA . GLU A 1 99 ? 9.914 -3.555 -14.668 1.00 68.81 99 GLU A CA 1
ATOM 721 C C . GLU A 1 99 ? 10.417 -2.146 -15.008 1.00 68.81 99 GLU A C 1
ATOM 723 O O . GLU A 1 99 ? 10.022 -1.159 -14.397 1.00 68.81 99 GLU A O 1
ATOM 728 N N . MET A 1 100 ? 11.280 -2.036 -16.024 1.00 57.62 100 MET A N 1
ATOM 729 C CA . MET A 1 100 ? 11.841 -0.747 -16.478 1.00 57.62 100 MET A CA 1
ATOM 730 C C . MET A 1 100 ? 10.884 0.051 -17.371 1.00 57.62 100 MET A C 1
ATOM 732 O O . MET A 1 100 ? 11.211 1.155 -17.797 1.00 57.62 100 MET A O 1
ATOM 736 N N . GLY A 1 101 ? 9.730 -0.527 -17.721 1.00 56.97 101 GLY A N 1
ATOM 737 C CA . GLY A 1 101 ? 8.773 0.086 -18.641 1.00 56.97 101 GLY A CA 1
ATOM 738 C C . GLY A 1 101 ? 7.978 1.234 -18.023 1.00 56.97 101 GLY A C 1
ATOM 739 O O . GLY A 1 101 ? 7.411 2.034 -18.764 1.00 56.97 101 GLY A O 1
ATOM 740 N N . HIS A 1 102 ? 7.930 1.321 -16.691 1.00 65.12 102 HIS A N 1
ATOM 741 C CA . HIS A 1 102 ? 7.204 2.361 -15.977 1.00 65.12 102 HIS A CA 1
ATOM 742 C C . HIS A 1 102 ? 7.746 2.548 -14.551 1.00 65.12 102 HIS A C 1
ATOM 744 O O . HIS A 1 102 ? 8.226 1.617 -13.910 1.00 65.12 102 HIS A O 1
ATOM 750 N N . THR A 1 103 ? 7.628 3.767 -14.027 1.00 66.88 103 THR A N 1
ATOM 751 C CA . THR A 1 103 ? 8.086 4.125 -12.672 1.00 66.88 103 THR A CA 1
ATOM 752 C C . THR A 1 103 ? 7.285 3.438 -11.566 1.00 66.88 103 THR A C 1
ATOM 754 O O . THR A 1 103 ? 7.804 3.237 -10.472 1.00 66.88 103 THR A O 1
ATOM 757 N N . GLY A 1 104 ? 6.037 3.047 -11.850 1.00 68.81 104 GLY A N 1
ATOM 758 C CA . GLY A 1 104 ? 5.155 2.390 -10.881 1.00 68.81 104 GLY A CA 1
ATOM 759 C C . GLY A 1 104 ? 5.603 0.991 -10.441 1.00 68.81 104 GLY A C 1
ATOM 760 O O . GLY A 1 104 ? 5.145 0.518 -9.417 1.00 68.81 104 GLY A O 1
ATOM 761 N N . THR A 1 105 ? 6.509 0.318 -11.157 1.00 74.94 105 THR A N 1
ATOM 762 C CA . THR A 1 105 ? 7.078 -0.971 -10.712 1.00 74.94 105 THR A CA 1
ATOM 763 C C . THR A 1 105 ? 8.391 -0.836 -9.975 1.00 74.94 105 THR A C 1
ATOM 765 O O . THR A 1 105 ? 8.943 -1.852 -9.561 1.00 74.94 105 THR A O 1
ATOM 768 N N . HIS A 1 106 ? 8.918 0.377 -9.840 1.00 76.50 106 HIS A N 1
ATOM 769 C CA . HIS A 1 106 ? 10.151 0.578 -9.106 1.00 76.50 106 HIS A CA 1
ATOM 770 C C . HIS A 1 106 ? 9.892 0.498 -7.601 1.00 76.50 106 HIS A C 1
ATOM 772 O O . HIS A 1 106 ? 8.930 1.079 -7.091 1.00 76.50 106 HIS A O 1
ATOM 778 N N . VAL A 1 107 ? 10.764 -0.199 -6.877 1.00 77.12 107 VAL A N 1
ATOM 779 C CA . VAL A 1 107 ? 10.742 -0.203 -5.415 1.00 77.12 107 VAL A CA 1
ATOM 780 C C . VAL A 1 107 ? 11.503 1.020 -4.906 1.00 77.12 107 VAL A C 1
ATOM 782 O O . VAL A 1 107 ? 12.727 1.020 -4.791 1.00 77.12 107 VAL A O 1
ATOM 785 N N . TRP A 1 108 ? 10.757 2.069 -4.571 1.00 77.19 108 TRP A N 1
ATOM 786 C CA . TRP A 1 108 ? 11.304 3.316 -4.039 1.00 77.19 108 TRP A CA 1
ATOM 787 C C . TRP A 1 108 ? 11.873 3.156 -2.624 1.00 77.19 108 TRP A C 1
ATOM 789 O O . TRP A 1 108 ? 11.416 2.323 -1.842 1.00 77.19 108 TRP A O 1
ATOM 799 N N . HIS A 1 109 ? 12.822 4.017 -2.251 1.00 75.88 109 HIS A N 1
ATOM 800 C CA . HIS A 1 109 ? 13.458 3.998 -0.928 1.00 75.88 109 HIS A CA 1
ATOM 801 C C . HIS A 1 109 ? 12.450 4.040 0.236 1.00 75.88 109 HIS A C 1
ATOM 803 O O . HIS A 1 109 ? 12.554 3.262 1.183 1.00 75.88 109 HIS A O 1
ATOM 809 N N . ALA A 1 110 ? 11.418 4.880 0.141 1.00 78.69 110 ALA A N 1
ATOM 810 C CA . ALA A 1 110 ? 10.359 4.926 1.146 1.00 78.69 110 ALA A CA 1
ATOM 811 C C . ALA A 1 110 ? 9.602 3.598 1.297 1.00 78.69 110 ALA A C 1
ATOM 813 O O . ALA A 1 110 ? 9.185 3.283 2.405 1.00 78.69 110 ALA A O 1
ATOM 814 N N . ALA A 1 111 ? 9.459 2.782 0.246 1.00 84.19 111 ALA A N 1
ATOM 815 C CA . ALA A 1 111 ? 8.826 1.465 0.365 1.00 84.19 111 ALA A CA 1
ATOM 816 C C . ALA A 1 111 ? 9.624 0.538 1.295 1.00 84.19 111 ALA A C 1
ATOM 818 O O . ALA A 1 111 ? 9.030 -0.197 2.082 1.00 84.19 111 ALA A O 1
ATOM 819 N N . TRP A 1 112 ? 10.957 0.632 1.277 1.00 79.75 112 TRP A N 1
ATOM 820 C CA . TRP A 1 112 ? 11.819 -0.075 2.225 1.00 79.75 112 TRP A CA 1
ATOM 821 C C . TRP A 1 112 ? 11.654 0.448 3.650 1.00 79.75 112 TRP A C 1
ATOM 823 O O . TRP A 1 112 ? 11.402 -0.336 4.559 1.00 79.75 112 TRP A O 1
ATOM 833 N N . ALA A 1 113 ? 11.727 1.764 3.854 1.00 79.81 113 ALA A N 1
ATOM 834 C CA . ALA A 1 113 ? 11.557 2.351 5.184 1.00 79.81 113 ALA A CA 1
ATOM 835 C C . ALA A 1 113 ? 10.174 2.034 5.786 1.00 79.81 113 ALA A C 1
ATOM 837 O O . ALA A 1 113 ? 10.062 1.682 6.962 1.00 79.81 113 ALA A O 1
ATOM 838 N N . HIS A 1 114 ? 9.119 2.104 4.970 1.00 91.06 114 HIS A N 1
ATOM 839 C CA . HIS A 1 114 ? 7.760 1.784 5.395 1.00 91.06 114 HIS A CA 1
ATOM 840 C C . HIS A 1 114 ? 7.608 0.294 5.712 1.00 91.06 114 HIS A C 1
ATOM 842 O O . HIS A 1 114 ? 6.973 -0.059 6.706 1.00 91.06 114 HIS A O 1
ATOM 848 N N . ARG A 1 115 ? 8.244 -0.579 4.918 1.00 88.81 115 ARG A N 1
ATOM 849 C CA . ARG A 1 115 ? 8.327 -2.013 5.200 1.00 88.81 115 ARG A CA 1
ATOM 850 C C . ARG A 1 115 ? 8.974 -2.276 6.554 1.00 88.81 115 ARG A C 1
ATOM 852 O O . ARG A 1 115 ? 8.375 -3.006 7.337 1.00 88.81 115 ARG A O 1
ATOM 859 N N . GLU A 1 116 ? 10.159 -1.725 6.824 1.00 81.94 116 GLU A N 1
ATOM 860 C CA . GLU A 1 116 ? 10.874 -1.975 8.088 1.00 81.94 116 GLU A CA 1
ATOM 861 C C . GLU A 1 116 ? 10.026 -1.575 9.294 1.00 81.94 116 GLU A C 1
ATOM 863 O O . GLU A 1 116 ? 9.902 -2.326 10.265 1.00 81.94 116 GLU A O 1
ATOM 868 N N . TRP A 1 117 ? 9.343 -0.431 9.202 1.00 90.00 117 TRP A N 1
ATOM 869 C CA . TRP A 1 117 ? 8.349 -0.076 10.204 1.00 90.00 117 TRP A CA 1
ATOM 870 C C . TRP A 1 117 ? 7.252 -1.130 10.301 1.00 90.00 117 TRP A C 1
ATOM 872 O O . TRP A 1 117 ? 7.016 -1.639 11.389 1.00 90.00 117 TRP A O 1
ATOM 882 N N . ALA A 1 118 ? 6.619 -1.505 9.194 1.00 91.25 118 ALA A N 1
ATOM 883 C CA . ALA A 1 118 ? 5.469 -2.396 9.226 1.00 91.25 118 ALA A CA 1
ATOM 884 C C . ALA A 1 118 ? 5.796 -3.799 9.763 1.00 91.25 118 ALA A C 1
ATOM 886 O O . ALA A 1 118 ? 4.959 -4.376 10.445 1.00 91.25 118 ALA A O 1
ATOM 887 N N . VAL A 1 119 ? 6.982 -4.357 9.484 1.00 84.56 119 VAL A N 1
ATOM 888 C CA . VAL A 1 119 ? 7.331 -5.737 9.887 1.00 84.56 119 VAL A CA 1
ATOM 889 C C . VAL A 1 119 ? 8.162 -5.840 11.167 1.00 84.56 119 VAL A C 1
ATOM 891 O O . VAL A 1 119 ? 8.172 -6.909 11.790 1.00 84.56 119 VAL A O 1
ATOM 894 N N . GLY A 1 120 ? 8.855 -4.761 11.548 1.00 79.00 120 GLY A N 1
ATOM 895 C CA . GLY A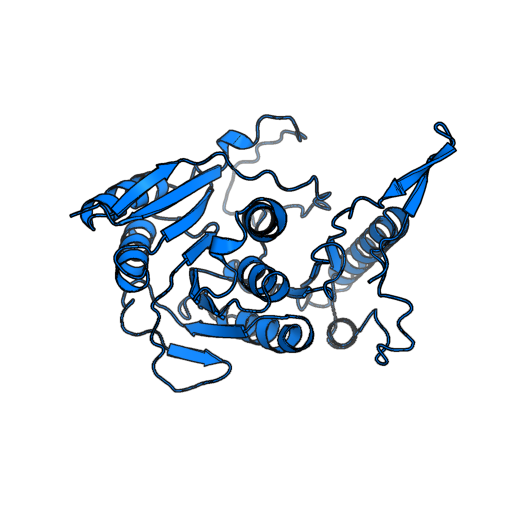 1 120 ? 9.799 -4.739 12.669 1.00 79.00 120 GLY A CA 1
ATOM 896 C C . GLY A 1 120 ? 9.492 -3.702 13.753 1.00 79.00 120 GLY A C 1
ATOM 897 O O . GLY A 1 120 ? 9.759 -3.959 14.925 1.00 79.00 120 GLY A O 1
ATOM 898 N N . GLY A 1 121 ? 8.915 -2.549 13.396 1.00 79.19 121 GLY A N 1
ATOM 899 C CA . GLY A 1 121 ? 8.688 -1.432 14.326 1.00 79.19 121 GLY A CA 1
ATOM 900 C C . GLY A 1 121 ? 7.238 -1.224 14.778 1.00 79.19 121 GLY A C 1
ATOM 901 O O . GLY A 1 121 ? 6.997 -0.616 15.821 1.00 79.19 121 GLY A O 1
ATOM 902 N N . ALA A 1 122 ? 6.269 -1.696 14.003 1.00 88.25 122 ALA A N 1
ATOM 903 C CA . ALA A 1 122 ? 4.853 -1.457 14.217 1.00 88.25 122 ALA A CA 1
ATOM 904 C C . ALA A 1 122 ? 4.254 -2.432 15.250 1.00 88.25 122 ALA A C 1
ATOM 906 O O . ALA A 1 122 ? 4.637 -3.608 15.291 1.00 88.25 122 ALA A O 1
ATOM 907 N N . PRO A 1 123 ? 3.271 -1.991 16.062 1.00 92.19 123 PRO A N 1
ATOM 908 C CA . PRO A 1 123 ? 2.469 -2.894 16.882 1.00 92.19 123 PRO A CA 1
ATOM 909 C C . PRO A 1 123 ? 1.827 -4.000 16.032 1.00 92.19 123 PRO A C 1
ATOM 911 O O . PRO A 1 123 ? 1.215 -3.735 14.998 1.00 92.19 123 PRO A O 1
ATOM 914 N N . SER A 1 124 ? 1.966 -5.259 16.456 1.00 89.75 124 SER A N 1
ATOM 915 C CA . SER A 1 124 ? 1.514 -6.411 15.663 1.00 89.75 124 SER A CA 1
ATOM 916 C C . SER A 1 124 ? 0.002 -6.450 15.433 1.00 89.75 124 SER A C 1
ATOM 918 O O . SER A 1 124 ? -0.451 -7.018 14.446 1.00 89.75 124 SER A O 1
ATOM 920 N N . ASP A 1 125 ? -0.782 -5.865 16.337 1.00 93.88 125 ASP A N 1
ATOM 921 C CA . ASP A 1 125 ? -2.247 -5.813 16.291 1.00 93.88 125 ASP A CA 1
ATOM 922 C C . ASP A 1 125 ? -2.810 -4.871 15.211 1.00 93.88 125 ASP A C 1
ATOM 924 O O . ASP A 1 125 ? -4.020 -4.901 14.949 1.00 93.88 125 ASP A O 1
ATOM 928 N N . LEU A 1 126 ? -1.942 -4.088 14.555 1.00 95.75 126 LEU A N 1
ATOM 929 C CA . LEU A 1 126 ? -2.266 -3.341 13.337 1.00 95.75 126 LEU A CA 1
ATOM 930 C C . LEU A 1 126 ? -2.463 -4.254 12.120 1.00 95.75 126 LEU A C 1
ATOM 932 O O . LEU A 1 126 ? -3.216 -3.911 11.216 1.00 95.75 126 LEU A O 1
ATOM 936 N N . PHE A 1 127 ? -1.819 -5.423 12.091 1.00 95.69 127 PHE A N 1
ATOM 937 C CA . PHE A 1 127 ? -1.816 -6.293 10.909 1.00 95.69 127 PHE A CA 1
ATOM 938 C C . PHE A 1 127 ? -2.307 -7.713 11.205 1.00 95.69 127 PHE A C 1
ATOM 940 O O . PHE A 1 127 ? -3.007 -8.314 10.389 1.00 95.69 127 PHE A O 1
ATOM 947 N N . GLU A 1 128 ? -1.986 -8.267 12.374 1.00 94.50 128 GLU A N 1
ATOM 948 C CA . GLU A 1 128 ? -2.359 -9.634 12.729 1.00 94.50 128 GLU A CA 1
ATOM 949 C C . GLU A 1 128 ? -3.884 -9.780 12.851 1.00 94.50 128 GLU A C 1
ATOM 951 O O . GLU A 1 128 ? -4.523 -9.157 13.700 1.00 94.50 128 GLU A O 1
ATOM 956 N N . GLY A 1 129 ? -4.471 -10.628 12.001 1.00 95.00 129 GLY A N 1
ATOM 957 C CA . GLY A 1 129 ? -5.919 -10.855 11.968 1.00 95.00 129 GLY A CA 1
ATOM 958 C C . GLY A 1 129 ? -6.730 -9.673 11.429 1.00 95.00 129 GLY A C 1
ATOM 959 O O . GLY A 1 129 ? -7.929 -9.601 11.696 1.00 95.00 129 GLY A O 1
ATOM 960 N N . ARG A 1 130 ? -6.091 -8.732 10.722 1.00 96.56 130 ARG A N 1
ATOM 961 C CA . ARG A 1 130 ? -6.722 -7.520 10.184 1.00 96.56 130 ARG A CA 1
ATOM 962 C C . ARG A 1 130 ? -6.907 -7.592 8.673 1.00 96.56 130 ARG A C 1
ATOM 964 O O . ARG A 1 130 ? -6.105 -8.206 7.968 1.00 96.56 130 ARG A O 1
ATOM 971 N N . ALA A 1 131 ? -7.933 -6.895 8.183 1.00 97.56 131 ALA A N 1
ATOM 972 C CA . ALA A 1 131 ? -8.051 -6.567 6.767 1.00 97.56 131 ALA A CA 1
ATOM 973 C C . ALA A 1 131 ? -7.142 -5.372 6.453 1.00 97.56 131 ALA A C 1
ATOM 975 O O . ALA A 1 131 ? -7.350 -4.280 6.991 1.00 97.56 131 ALA A O 1
ATOM 976 N N . VAL A 1 132 ? -6.144 -5.580 5.597 1.00 98.06 132 VAL A N 1
ATOM 977 C CA . VAL A 1 132 ? -5.136 -4.575 5.241 1.00 98.06 132 VAL A CA 1
ATOM 978 C C . VAL A 1 132 ? -5.298 -4.184 3.777 1.00 98.06 132 VAL A C 1
ATOM 980 O O . VAL A 1 132 ? -5.428 -5.056 2.923 1.00 98.06 132 VAL A O 1
ATOM 983 N N . LEU A 1 133 ? -5.268 -2.889 3.474 1.00 98.50 133 LEU A N 1
ATOM 984 C CA . LEU A 1 133 ? -5.251 -2.375 2.104 1.00 98.50 133 LEU A CA 1
ATOM 985 C C . LEU A 1 133 ? -3.963 -1.599 1.851 1.00 98.50 133 LEU A C 1
ATOM 987 O O . LEU A 1 133 ? -3.673 -0.658 2.580 1.00 98.50 133 LEU A O 1
ATOM 991 N N . GLU A 1 134 ? -3.236 -1.932 0.793 1.00 98.56 134 GLU A N 1
ATOM 992 C CA . GLU A 1 134 ? -2.171 -1.084 0.262 1.00 98.56 134 GLU A CA 1
ATOM 993 C C . GLU A 1 134 ? -2.679 -0.287 -0.946 1.00 98.56 134 GLU A C 1
ATOM 995 O O . GLU A 1 134 ? -3.118 -0.873 -1.940 1.00 98.56 134 GLU A O 1
ATOM 1000 N N . LEU A 1 135 ? -2.622 1.044 -0.858 1.00 98.25 135 LEU A N 1
ATOM 1001 C CA . LEU A 1 135 ? -2.948 1.969 -1.947 1.00 98.25 135 LEU A CA 1
ATOM 1002 C C . LEU A 1 135 ? -1.676 2.340 -2.715 1.00 98.25 135 LEU A C 1
ATOM 1004 O O . LEU A 1 135 ? -0.716 2.808 -2.103 1.00 98.25 135 LEU A O 1
ATOM 1008 N N . GLY A 1 136 ? -1.693 2.184 -4.043 1.00 96.31 136 GLY A N 1
ATOM 1009 C CA . GLY A 1 136 ? -0.537 2.482 -4.897 1.00 96.31 136 GLY A CA 1
ATOM 1010 C C . GLY A 1 136 ? 0.634 1.549 -4.603 1.00 96.31 136 GLY A C 1
ATOM 1011 O O . GLY A 1 136 ? 1.737 1.999 -4.300 1.00 96.31 136 GLY A O 1
ATOM 1012 N N . ALA A 1 137 ? 0.362 0.245 -4.617 1.00 96.19 137 ALA A N 1
ATOM 1013 C CA . ALA A 1 137 ? 1.296 -0.784 -4.180 1.00 96.19 137 ALA A CA 1
ATOM 1014 C C . ALA A 1 137 ? 2.527 -0.919 -5.089 1.00 96.19 137 ALA A C 1
ATOM 1016 O O . ALA A 1 137 ? 3.562 -1.440 -4.663 1.00 96.19 137 ALA A O 1
ATOM 1017 N N . GLY A 1 138 ? 2.430 -0.492 -6.349 1.00 93.25 138 GLY A N 1
ATOM 1018 C CA . GLY A 1 138 ? 3.495 -0.616 -7.328 1.00 93.25 138 GLY A CA 1
ATOM 1019 C C . GLY A 1 138 ? 3.944 -2.065 -7.514 1.00 93.25 138 GLY A C 1
ATOM 1020 O O . GLY A 1 138 ? 3.199 -2.904 -8.017 1.00 93.25 138 GLY A O 1
ATOM 1021 N N . ALA A 1 139 ? 5.165 -2.387 -7.078 1.00 89.44 139 ALA A N 1
ATOM 1022 C CA . ALA A 1 139 ? 5.682 -3.759 -7.091 1.00 89.44 139 ALA A CA 1
ATOM 1023 C C . ALA A 1 139 ? 5.145 -4.651 -5.946 1.00 89.44 139 ALA A C 1
ATOM 1025 O O . ALA A 1 139 ? 5.352 -5.867 -5.975 1.00 89.44 139 ALA A O 1
ATOM 1026 N N . GLY A 1 140 ? 4.478 -4.076 -4.941 1.00 93.31 140 GLY A N 1
ATOM 1027 C CA . GLY A 1 140 ? 3.840 -4.789 -3.829 1.00 93.31 140 GLY A CA 1
ATOM 1028 C C . GLY A 1 140 ? 4.760 -5.135 -2.656 1.00 93.31 140 GLY A C 1
ATOM 1029 O O . GLY A 1 140 ? 4.411 -6.004 -1.858 1.00 93.31 140 GLY A O 1
ATOM 1030 N N . LEU A 1 141 ? 5.938 -4.503 -2.538 1.00 90.00 141 LEU A N 1
ATOM 1031 C CA . LEU A 1 141 ? 6.924 -4.828 -1.493 1.00 90.00 141 LEU A CA 1
ATOM 1032 C C . LEU A 1 141 ? 6.311 -4.804 -0.085 1.00 90.00 141 LEU A C 1
ATOM 1034 O O . LEU A 1 141 ? 6.524 -5.739 0.692 1.00 90.00 141 LEU A O 1
ATOM 1038 N N . LEU A 1 142 ? 5.591 -3.734 0.258 1.00 93.69 142 LEU A N 1
ATOM 1039 C CA . LEU A 1 142 ? 5.073 -3.524 1.605 1.00 93.69 142 LEU A CA 1
ATOM 1040 C C . LEU A 1 142 ? 3.955 -4.521 1.920 1.00 93.69 142 LEU A C 1
ATOM 1042 O O . LEU A 1 142 ? 4.086 -5.277 2.880 1.00 93.69 142 LEU A O 1
ATOM 1046 N N . GLY A 1 143 ? 2.907 -4.599 1.098 1.00 95.50 143 GLY A N 1
ATOM 1047 C CA . GLY A 1 143 ? 1.791 -5.518 1.311 1.00 95.50 143 GLY A CA 1
ATOM 1048 C C . GLY A 1 143 ? 2.222 -6.984 1.356 1.00 95.50 143 GLY A C 1
ATOM 1049 O O . GLY A 1 143 ? 1.800 -7.720 2.251 1.00 95.50 143 GLY A O 1
ATOM 1050 N N . LEU A 1 144 ? 3.135 -7.406 0.472 1.00 92.69 144 LEU A N 1
ATOM 1051 C CA . LEU A 1 144 ? 3.707 -8.757 0.518 1.00 92.69 144 LEU A CA 1
ATOM 1052 C C . LEU A 1 144 ? 4.504 -8.999 1.800 1.00 92.69 144 LEU A C 1
ATOM 1054 O O . LEU A 1 144 ? 4.428 -10.084 2.371 1.00 92.69 144 LEU A O 1
ATOM 1058 N N . SER A 1 145 ? 5.226 -7.989 2.287 1.00 90.38 145 SER A N 1
ATOM 1059 C CA . SER A 1 145 ? 5.970 -8.079 3.544 1.00 90.38 145 SER A CA 1
ATOM 1060 C C . SER A 1 145 ? 5.058 -8.218 4.757 1.00 90.38 145 SER A C 1
ATOM 1062 O O . SER A 1 145 ? 5.353 -9.042 5.624 1.00 90.38 145 SER A O 1
ATOM 1064 N N . ILE A 1 146 ? 3.928 -7.501 4.815 1.00 92.44 146 ILE A N 1
ATOM 1065 C CA . ILE A 1 146 ? 2.984 -7.687 5.929 1.00 92.44 146 ILE A CA 1
ATOM 1066 C C . ILE A 1 146 ? 2.312 -9.065 5.812 1.00 92.44 146 ILE A C 1
ATOM 1068 O O . ILE A 1 146 ? 2.221 -9.773 6.811 1.00 92.44 146 ILE A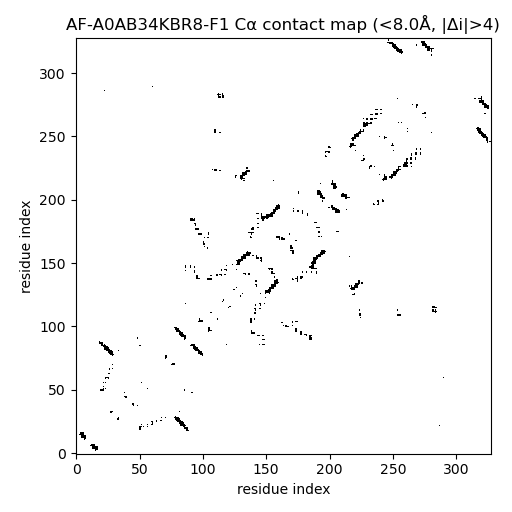 O 1
ATOM 1072 N N . ALA A 1 147 ? 1.936 -9.510 4.605 1.00 92.38 147 ALA A N 1
ATOM 1073 C CA . ALA A 1 147 ? 1.364 -10.844 4.396 1.00 92.38 147 ALA A CA 1
ATOM 1074 C C . ALA A 1 147 ? 2.347 -11.972 4.766 1.00 92.38 147 ALA A C 1
ATOM 1076 O O . ALA A 1 147 ? 1.943 -13.012 5.286 1.00 92.38 147 ALA A O 1
ATOM 1077 N N . ALA A 1 148 ? 3.647 -11.778 4.529 1.00 86.62 148 ALA A N 1
ATOM 1078 C CA . ALA A 1 148 ? 4.684 -12.718 4.949 1.00 86.62 148 ALA A CA 1
ATOM 1079 C C . ALA A 1 148 ? 4.839 -12.760 6.471 1.00 86.62 148 ALA A C 1
ATOM 1081 O O . ALA A 1 148 ? 5.005 -13.831 7.054 1.00 86.62 148 ALA A O 1
ATOM 1082 N N . ARG A 1 149 ? 4.791 -11.588 7.112 1.00 85.88 149 ARG A N 1
ATOM 1083 C CA . ARG A 1 149 ? 5.075 -11.425 8.537 1.00 85.88 149 ARG A CA 1
ATOM 1084 C C . ARG A 1 149 ? 3.913 -11.831 9.444 1.00 85.88 149 ARG A C 1
ATOM 1086 O O . ARG A 1 149 ? 4.171 -12.331 10.544 1.00 85.88 149 ARG A O 1
ATOM 1093 N N . TYR A 1 150 ? 2.677 -11.592 9.013 1.00 88.50 150 TYR A N 1
ATOM 1094 C CA . TYR A 1 150 ? 1.464 -11.722 9.820 1.00 88.50 150 TYR A CA 1
ATOM 1095 C C . TYR A 1 150 ? 0.542 -12.782 9.218 1.00 88.50 150 TYR A C 1
ATOM 1097 O O . TYR A 1 150 ? -0.179 -12.540 8.250 1.00 88.50 150 TYR A O 1
ATOM 1105 N N . ALA A 1 151 ? 0.567 -13.984 9.796 1.00 87.94 151 ALA A N 1
ATOM 1106 C CA . ALA A 1 151 ? -0.044 -15.175 9.204 1.00 87.94 151 ALA A CA 1
ATOM 1107 C C . ALA A 1 151 ? -1.574 -15.090 9.060 1.00 87.94 151 ALA A C 1
ATOM 1109 O O . ALA A 1 151 ? -2.168 -15.833 8.284 1.00 87.94 151 ALA A O 1
ATOM 1110 N N . ARG A 1 152 ? -2.238 -14.209 9.815 1.00 92.25 152 ARG A N 1
ATOM 1111 C CA . ARG A 1 152 ? -3.693 -14.005 9.722 1.00 92.25 152 ARG A CA 1
ATOM 1112 C C . ARG A 1 152 ? -4.081 -12.690 9.049 1.00 92.25 152 ARG A C 1
ATOM 1114 O O . ARG A 1 152 ? -5.261 -12.359 9.058 1.00 92.25 152 ARG A O 1
ATOM 1121 N N . ALA A 1 153 ? -3.128 -11.934 8.506 1.00 93.31 153 ALA A N 1
ATOM 1122 C CA . ALA A 1 153 ? -3.443 -10.724 7.756 1.00 93.31 153 ALA A CA 1
ATOM 1123 C C . ALA A 1 153 ? -4.160 -11.072 6.440 1.00 93.31 153 ALA A C 1
ATOM 1125 O O . ALA A 1 153 ? -3.761 -11.991 5.716 1.00 93.31 153 ALA A O 1
ATOM 1126 N N . GLU A 1 154 ? -5.206 -10.310 6.126 1.00 95.94 154 GLU A N 1
ATOM 1127 C CA . GLU A 1 154 ? -5.906 -10.354 4.843 1.00 95.94 154 GLU A CA 1
ATOM 1128 C C . GLU A 1 154 ? -5.538 -9.107 4.043 1.00 95.94 154 GLU A C 1
ATOM 1130 O O . GLU A 1 154 ? -6.158 -8.054 4.183 1.00 95.94 154 GLU A O 1
ATOM 1135 N N . VAL A 1 155 ? -4.486 -9.215 3.234 1.00 96.81 155 VAL A N 1
ATOM 1136 C CA . VAL A 1 155 ? -3.903 -8.083 2.515 1.00 96.81 155 VAL A CA 1
ATOM 1137 C C . VAL A 1 155 ? -4.511 -7.965 1.123 1.00 96.81 155 VAL A C 1
ATOM 1139 O O . VAL A 1 155 ? -4.488 -8.905 0.333 1.00 96.81 155 VAL A O 1
ATOM 1142 N N . THR A 1 156 ? -5.022 -6.788 0.798 1.00 97.69 156 THR A N 1
ATOM 1143 C CA . THR A 1 156 ? -5.371 -6.387 -0.563 1.00 97.69 156 THR A CA 1
ATOM 1144 C C . THR A 1 156 ? -4.354 -5.354 -1.017 1.00 97.69 156 THR A C 1
ATOM 1146 O O . THR A 1 156 ? -4.245 -4.296 -0.407 1.00 97.69 156 THR A O 1
ATOM 1149 N N . VAL A 1 157 ? -3.595 -5.653 -2.064 1.00 97.62 157 VAL A N 1
ATOM 1150 C CA . VAL A 1 157 ? -2.708 -4.683 -2.713 1.00 97.62 157 VAL A CA 1
ATOM 1151 C C . VAL A 1 157 ? -3.413 -4.112 -3.937 1.00 97.62 157 VAL A C 1
ATOM 1153 O O . VAL A 1 157 ? -4.053 -4.851 -4.690 1.00 97.62 157 VAL A O 1
ATOM 1156 N N . SER A 1 158 ? -3.340 -2.797 -4.116 1.00 97.00 158 SER A N 1
ATOM 1157 C CA . SER A 1 158 ? -4.082 -2.104 -5.167 1.00 97.00 158 SER A CA 1
ATOM 1158 C C . SER A 1 158 ? -3.223 -1.098 -5.916 1.00 97.00 158 SER A C 1
ATOM 1160 O O . SER A 1 158 ? -2.343 -0.460 -5.338 1.00 97.00 158 SER A O 1
ATOM 1162 N N . ASP A 1 159 ? -3.500 -0.954 -7.208 1.00 95.44 159 ASP A N 1
ATOM 1163 C CA . ASP A 1 159 ? -2.906 0.073 -8.061 1.00 95.44 159 ASP A CA 1
ATOM 1164 C C . ASP A 1 159 ? -3.893 0.492 -9.166 1.00 95.44 159 ASP A C 1
ATOM 1166 O O . ASP A 1 159 ? -4.981 -0.079 -9.292 1.00 95.44 159 ASP A O 1
ATOM 1170 N N . PHE A 1 160 ? -3.522 1.490 -9.966 1.00 91.31 160 PHE A N 1
ATOM 1171 C CA . PHE A 1 160 ? -4.357 2.055 -11.021 1.00 91.31 160 PHE A CA 1
ATOM 1172 C C . PHE A 1 160 ? -3.927 1.559 -12.407 1.00 91.31 160 PHE A C 1
ATOM 1174 O O . PHE A 1 160 ? -2.771 1.732 -12.806 1.00 91.31 160 PHE A O 1
ATOM 1181 N N . GLU A 1 161 ? -4.866 1.013 -13.192 1.00 84.56 161 GLU A N 1
ATOM 1182 C CA . GLU A 1 161 ? -4.570 0.506 -14.547 1.00 84.56 161 GLU A CA 1
ATOM 1183 C C . GLU A 1 161 ? -4.121 1.619 -15.502 1.00 84.56 161 GLU A C 1
ATOM 1185 O O . GLU A 1 161 ? -3.353 1.370 -16.430 1.00 84.56 161 GLU A O 1
ATOM 1190 N N . GLY A 1 162 ? -4.595 2.853 -15.296 1.00 72.94 162 GLY A N 1
ATOM 1191 C CA . GLY A 1 162 ? -4.375 3.948 -16.242 1.00 72.94 162 GLY A CA 1
ATOM 1192 C C . GLY A 1 162 ? -2.939 4.476 -16.307 1.00 72.94 162 GLY A C 1
ATOM 1193 O O . GLY A 1 162 ? -2.661 5.340 -17.140 1.00 72.94 162 GLY A O 1
ATOM 1194 N N . HIS A 1 163 ? -2.011 3.961 -15.494 1.00 63.84 163 HIS A N 1
ATOM 1195 C CA . HIS A 1 163 ? -0.588 4.237 -15.683 1.00 63.84 163 HIS A CA 1
ATOM 1196 C C . HIS A 1 163 ? -0.082 3.570 -16.970 1.00 63.84 163 HIS A C 1
ATOM 1198 O O . HIS A 1 163 ? -0.360 2.407 -17.244 1.00 63.84 163 HIS A O 1
ATOM 1204 N N . SER A 1 164 ? 0.663 4.348 -17.760 1.00 54.72 164 SER A N 1
ATOM 1205 C CA . SER A 1 164 ? 1.298 4.025 -19.046 1.00 54.72 164 SER A CA 1
ATOM 1206 C C . SER A 1 164 ? 1.406 2.525 -19.362 1.00 54.72 164 SER A C 1
ATOM 1208 O O . SER A 1 164 ? 2.192 1.806 -18.746 1.00 54.72 164 SER A O 1
ATOM 1210 N N . LYS A 1 165 ? 0.665 2.058 -20.376 1.00 60.19 165 LYS A N 1
ATOM 1211 C CA . LYS A 1 165 ? 0.817 0.697 -20.907 1.00 60.19 165 LYS A CA 1
ATOM 1212 C C . LYS A 1 165 ? 2.164 0.606 -21.617 1.00 60.19 165 LYS A C 1
ATOM 1214 O O . LYS A 1 165 ? 2.386 1.288 -22.617 1.00 60.19 165 LYS A O 1
ATOM 1219 N N . SER A 1 166 ? 3.071 -0.215 -21.100 1.00 64.56 166 SER A N 1
ATOM 1220 C CA . SER A 1 166 ? 4.290 -0.559 -21.828 1.00 64.56 166 SER A CA 1
ATOM 1221 C C . SER A 1 166 ? 4.005 -1.724 -22.782 1.00 64.56 166 SER A C 1
ATOM 1223 O O . SER A 1 166 ? 3.018 -2.442 -22.621 1.00 64.56 166 SER A O 1
ATOM 1225 N N . ALA A 1 167 ? 4.901 -1.988 -23.737 1.00 60.69 167 ALA A N 1
ATOM 1226 C CA . ALA A 1 167 ? 4.827 -3.203 -24.559 1.00 60.69 167 ALA A CA 1
ATOM 1227 C C . ALA A 1 167 ? 4.916 -4.510 -23.734 1.00 60.69 167 ALA A C 1
ATOM 1229 O O . ALA A 1 167 ? 4.735 -5.591 -24.287 1.00 60.69 167 ALA A O 1
ATOM 1230 N N . ARG A 1 168 ? 5.240 -4.420 -22.436 1.00 62.78 168 ARG A N 1
ATOM 1231 C CA . ARG A 1 168 ? 5.474 -5.552 -21.530 1.00 62.78 168 ARG A CA 1
ATOM 1232 C C . ARG A 1 168 ? 4.356 -5.769 -20.509 1.00 62.78 168 ARG A C 1
ATOM 1234 O O . ARG A 1 168 ? 4.362 -6.802 -19.853 1.00 62.78 168 ARG A O 1
ATOM 1241 N N . GLY A 1 169 ? 3.399 -4.845 -20.421 1.00 75.00 169 GLY A N 1
ATOM 1242 C CA . GLY A 1 169 ? 2.300 -4.902 -19.461 1.00 75.00 169 GLY A CA 1
ATOM 1243 C C . GLY A 1 169 ? 2.120 -3.601 -18.684 1.00 75.00 169 GLY A C 1
ATOM 1244 O O . GLY A 1 169 ? 2.729 -2.565 -18.989 1.00 75.00 169 GLY A O 1
ATOM 1245 N N . THR A 1 170 ? 1.234 -3.685 -17.701 1.00 86.00 170 THR A N 1
ATOM 1246 C CA . THR A 1 170 ? 0.842 -2.639 -16.754 1.00 86.00 170 THR A CA 1
ATOM 1247 C C . THR A 1 170 ? 1.464 -2.878 -15.374 1.00 86.00 170 THR A C 1
ATOM 1249 O O . THR A 1 170 ? 1.945 -3.974 -15.076 1.00 86.00 170 THR A O 1
ATOM 1252 N N . VAL A 1 171 ? 1.378 -1.877 -14.488 1.00 87.19 171 VAL A N 1
ATOM 1253 C CA . VAL A 1 171 ? 1.733 -2.029 -13.061 1.00 87.19 171 VAL A CA 1
ATOM 1254 C C . VAL A 1 171 ? 1.005 -3.222 -12.441 1.00 87.19 171 VAL A C 1
ATOM 1256 O O . VAL A 1 171 ? 1.604 -4.013 -11.716 1.00 87.19 171 VAL A O 1
ATOM 1259 N N . LEU A 1 172 ? -0.273 -3.389 -12.785 1.00 92.00 172 LEU A N 1
ATOM 1260 C CA . LEU A 1 172 ? -1.124 -4.453 -12.264 1.00 92.00 172 LEU A CA 1
ATOM 1261 C C . LEU A 1 172 ? -0.667 -5.841 -12.718 1.00 92.00 172 LEU A C 1
ATOM 1263 O O . LEU A 1 172 ? -0.702 -6.768 -11.914 1.00 92.00 172 LEU A O 1
ATOM 1267 N N . ASP A 1 173 ? -0.184 -5.989 -13.955 1.00 88.88 173 ASP A N 1
ATOM 1268 C CA . ASP A 1 173 ? 0.366 -7.264 -14.436 1.00 88.88 173 ASP A CA 1
ATOM 1269 C C . ASP A 1 173 ? 1.596 -7.675 -13.615 1.00 88.88 173 ASP A C 1
ATOM 1271 O O . ASP A 1 173 ? 1.729 -8.834 -13.205 1.00 88.88 173 ASP A O 1
ATOM 1275 N N . CYS A 1 174 ? 2.476 -6.714 -13.309 1.00 86.62 174 CYS A N 1
ATOM 1276 C CA . CYS A 1 174 ? 3.632 -6.973 -12.459 1.00 86.62 174 CYS A CA 1
ATOM 1277 C C . CYS A 1 174 ? 3.221 -7.288 -11.014 1.00 86.62 174 CYS A C 1
ATOM 1279 O O . CYS A 1 174 ? 3.710 -8.260 -10.434 1.00 86.62 174 CYS A O 1
ATOM 1281 N N . LEU A 1 175 ? 2.278 -6.526 -10.452 1.00 92.31 175 LEU A N 1
ATOM 1282 C CA . LEU A 1 175 ? 1.773 -6.725 -9.095 1.00 92.31 175 LEU A CA 1
ATOM 1283 C C . LEU A 1 175 ? 1.111 -8.102 -8.923 1.00 92.31 175 LEU A C 1
ATOM 1285 O O . LEU A 1 175 ? 1.408 -8.809 -7.957 1.00 92.31 175 LEU A O 1
ATOM 1289 N N . VAL A 1 176 ? 0.284 -8.529 -9.886 1.00 93.19 176 VAL A N 1
ATOM 1290 C CA . VAL A 1 176 ? -0.296 -9.884 -9.935 1.00 93.19 176 VAL A CA 1
ATOM 1291 C C . VAL A 1 176 ? 0.806 -10.938 -10.006 1.00 93.19 176 VAL A C 1
ATOM 1293 O O . VAL A 1 176 ? 0.779 -11.901 -9.236 1.00 93.19 176 VAL A O 1
ATOM 1296 N N . GLY A 1 177 ? 1.802 -10.750 -10.875 1.00 88.69 177 GLY A N 1
ATOM 1297 C CA . GLY A 1 177 ? 2.940 -11.662 -10.997 1.00 88.69 177 GLY A CA 1
ATOM 1298 C C . GLY A 1 177 ? 3.744 -11.801 -9.700 1.00 88.69 177 GLY A C 1
ATOM 1299 O O . GLY A 1 177 ? 4.101 -12.916 -9.312 1.00 88.69 177 GLY A O 1
ATOM 1300 N N . ASN A 1 178 ? 3.991 -10.693 -9.000 1.00 87.75 178 ASN A N 1
ATOM 1301 C CA . ASN A 1 178 ? 4.673 -10.690 -7.707 1.00 87.75 178 ASN A CA 1
ATOM 1302 C C . ASN A 1 178 ? 3.834 -11.382 -6.634 1.00 87.75 178 ASN A C 1
ATOM 1304 O O . ASN A 1 178 ? 4.355 -12.233 -5.915 1.00 87.75 178 ASN A O 1
ATOM 1308 N N . CYS A 1 179 ? 2.532 -11.107 -6.559 1.00 90.94 179 CYS A N 1
ATOM 1309 C CA . CYS A 1 179 ? 1.652 -11.779 -5.606 1.00 90.94 179 CYS A CA 1
ATOM 1310 C C . CYS A 1 179 ? 1.617 -13.291 -5.830 1.00 90.94 179 CYS A C 1
ATOM 1312 O O . CYS A 1 179 ? 1.887 -14.049 -4.899 1.00 90.94 179 CYS A O 1
ATOM 1314 N N . ALA A 1 180 ? 1.385 -13.732 -7.068 1.00 88.00 180 ALA A N 1
ATOM 1315 C CA . ALA A 1 180 ? 1.297 -15.146 -7.419 1.00 88.00 180 ALA A CA 1
ATOM 1316 C C . ALA A 1 180 ? 2.579 -15.930 -7.077 1.00 88.00 180 ALA A C 1
ATOM 1318 O O . ALA A 1 180 ? 2.503 -17.063 -6.601 1.00 88.00 180 ALA A O 1
ATOM 1319 N N . ARG A 1 181 ? 3.762 -15.329 -7.268 1.00 82.44 181 ARG A N 1
ATOM 1320 C CA . ARG A 1 181 ? 5.057 -15.958 -6.940 1.00 82.44 181 ARG A CA 1
ATOM 1321 C C . ARG A 1 181 ? 5.302 -16.104 -5.442 1.00 82.44 181 ARG A C 1
ATOM 1323 O O . ARG A 1 181 ? 6.009 -17.021 -5.038 1.00 82.44 181 ARG A O 1
ATOM 1330 N N . ASN A 1 182 ? 4.731 -15.213 -4.637 1.00 81.19 182 ASN A N 1
ATOM 1331 C CA . ASN A 1 182 ? 4.960 -15.172 -3.196 1.00 81.19 182 ASN A CA 1
ATOM 1332 C C . ASN A 1 182 ? 3.928 -15.939 -2.377 1.00 81.19 182 ASN A C 1
ATOM 1334 O O . ASN A 1 182 ? 4.186 -16.179 -1.205 1.00 81.19 182 ASN A O 1
ATOM 1338 N N . VAL A 1 183 ? 2.804 -16.377 -2.959 1.00 84.38 183 VAL A N 1
ATOM 1339 C CA . VAL A 1 183 ? 1.784 -17.176 -2.246 1.00 84.38 183 VAL A CA 1
ATOM 1340 C C . VAL A 1 183 ? 2.374 -18.345 -1.451 1.00 84.38 183 VAL A C 1
ATOM 1342 O O . VAL A 1 183 ? 1.981 -18.513 -0.301 1.00 84.38 183 VAL A O 1
ATOM 1345 N N . PRO A 1 184 ? 3.328 -19.138 -1.983 1.00 77.56 184 PRO A N 1
ATOM 1346 C CA . PRO A 1 184 ? 3.908 -20.249 -1.225 1.00 77.56 184 PRO A CA 1
ATOM 1347 C C . PRO A 1 184 ? 4.845 -19.808 -0.089 1.00 77.56 184 PRO A C 1
ATOM 1349 O O . PRO A 1 184 ? 5.261 -20.639 0.712 1.00 77.56 184 PRO A O 1
ATOM 1352 N N . LEU A 1 185 ? 5.235 -18.531 -0.067 1.00 73.12 185 LEU A N 1
ATOM 1353 C CA . LEU A 1 185 ? 6.270 -17.958 0.799 1.00 73.12 185 LEU A CA 1
ATOM 1354 C C . LEU A 1 185 ? 5.670 -17.095 1.920 1.00 73.12 185 LEU A C 1
ATOM 1356 O O . LEU A 1 185 ? 6.360 -16.790 2.892 1.00 73.12 185 LEU A O 1
ATOM 1360 N N . ILE A 1 186 ? 4.395 -16.712 1.798 1.00 80.44 186 ILE A N 1
ATOM 1361 C CA . ILE A 1 186 ? 3.673 -15.904 2.784 1.00 80.44 186 ILE A CA 1
ATOM 1362 C C . ILE A 1 186 ? 2.831 -16.775 3.720 1.00 80.44 186 ILE A C 1
ATOM 1364 O O . ILE A 1 186 ? 2.278 -17.795 3.317 1.00 80.44 186 ILE A O 1
ATOM 1368 N N . GLY A 1 187 ? 2.715 -16.356 4.983 1.00 72.69 187 GLY A N 1
ATOM 1369 C CA . GLY A 1 187 ? 1.817 -16.997 5.948 1.00 72.69 187 GLY A CA 1
ATOM 1370 C C . GLY A 1 187 ? 0.370 -16.500 5.856 1.00 72.69 187 GLY A C 1
ATOM 1371 O O . GLY A 1 187 ? -0.546 -17.251 6.182 1.00 72.69 187 GLY A O 1
ATOM 1372 N N . GLY A 1 188 ? 0.176 -15.240 5.452 1.00 82.25 188 GLY A N 1
ATOM 1373 C CA . GLY A 1 188 ? -1.121 -14.575 5.318 1.00 82.25 188 GLY A CA 1
ATOM 1374 C C . GLY A 1 188 ? -1.791 -14.774 3.958 1.00 82.25 188 GLY A C 1
ATOM 1375 O O . GLY A 1 188 ? -1.381 -15.598 3.142 1.00 82.25 188 GLY A O 1
ATOM 1376 N N . ARG A 1 189 ? -2.845 -13.991 3.700 1.00 91.62 189 ARG A N 1
ATOM 1377 C CA . ARG A 1 189 ? -3.521 -13.947 2.394 1.00 91.62 189 ARG A CA 1
ATOM 1378 C C . ARG A 1 189 ? -3.187 -12.646 1.686 1.00 91.62 189 ARG A C 1
ATOM 1380 O O . ARG A 1 189 ? -3.203 -11.590 2.309 1.00 91.62 189 ARG A O 1
ATOM 1387 N N . VAL A 1 190 ? -2.960 -12.726 0.380 1.00 94.00 190 VAL A N 1
ATOM 1388 C CA . VAL A 1 190 ? -2.816 -11.556 -0.488 1.00 94.00 190 VAL A CA 1
ATOM 1389 C C . VAL A 1 190 ? -3.833 -11.624 -1.625 1.00 94.00 190 VAL A C 1
ATOM 1391 O O . VAL A 1 190 ? -4.173 -12.711 -2.094 1.00 94.00 190 VAL A O 1
ATOM 1394 N N . ARG A 1 191 ? -4.357 -10.472 -2.035 1.00 95.56 191 ARG A N 1
ATOM 1395 C CA . ARG A 1 191 ? -5.260 -10.273 -3.175 1.00 95.56 191 ARG A CA 1
ATOM 1396 C C . ARG A 1 191 ? -4.810 -9.035 -3.936 1.00 95.56 191 ARG A C 1
ATOM 1398 O O . ARG A 1 191 ? -4.262 -8.121 -3.328 1.00 95.56 191 ARG A O 1
ATOM 1405 N N . VAL A 1 192 ? -5.089 -8.987 -5.232 1.00 96.12 192 VAL A N 1
ATOM 1406 C CA . VAL A 1 192 ? -4.827 -7.822 -6.080 1.00 96.12 192 VAL A CA 1
ATOM 1407 C C . VAL A 1 192 ? -6.140 -7.275 -6.617 1.00 96.12 192 VAL A C 1
ATOM 1409 O O . VAL A 1 192 ? -6.947 -8.032 -7.170 1.00 96.12 192 VAL A O 1
ATOM 1412 N N . CYS A 1 193 ? -6.338 -5.965 -6.499 1.00 95.56 193 CYS A N 1
ATOM 1413 C CA . CYS A 1 193 ? -7.401 -5.255 -7.200 1.00 95.56 193 CYS A CA 1
ATOM 1414 C C . CYS A 1 193 ? -6.864 -4.058 -7.990 1.00 95.56 193 CYS A C 1
ATOM 1416 O O . CYS A 1 193 ? -5.831 -3.477 -7.668 1.00 95.56 193 CYS A O 1
ATOM 1418 N N . GLU A 1 194 ? -7.594 -3.703 -9.039 1.00 94.75 194 GLU A N 1
ATOM 1419 C CA . GLU A 1 194 ? -7.511 -2.378 -9.635 1.00 94.75 194 GLU A CA 1
ATOM 1420 C C . GLU A 1 194 ? -8.376 -1.431 -8.801 1.00 94.75 194 GLU A C 1
ATOM 1422 O O . GLU A 1 194 ? -9.506 -1.783 -8.441 1.00 94.75 194 GLU A O 1
ATOM 1427 N N . LEU A 1 195 ? -7.825 -0.271 -8.455 1.00 95.44 195 LEU A N 1
ATOM 1428 C CA . LEU A 1 195 ? -8.520 0.759 -7.696 1.00 95.44 195 LEU A CA 1
ATOM 1429 C C . LEU A 1 195 ? -8.164 2.138 -8.256 1.00 95.44 195 LEU A C 1
ATOM 1431 O O . LEU A 1 195 ? -7.102 2.696 -7.972 1.00 95.44 195 LEU A O 1
ATOM 1435 N N . ASP A 1 196 ? -9.099 2.699 -9.013 1.00 95.19 196 ASP A N 1
ATOM 1436 C CA . ASP A 1 196 ? -9.092 4.093 -9.439 1.00 95.19 196 ASP A CA 1
ATOM 1437 C C . ASP A 1 196 ? -9.572 4.983 -8.284 1.00 95.19 196 ASP A C 1
ATOM 1439 O O . ASP A 1 196 ? -10.730 4.922 -7.873 1.00 95.19 196 ASP A O 1
ATOM 1443 N N . TRP A 1 197 ? -8.703 5.840 -7.743 1.00 96.00 197 TRP A N 1
ATOM 1444 C CA . TRP A 1 197 ? -9.085 6.732 -6.639 1.00 96.00 197 TRP A CA 1
ATOM 1445 C C . TRP A 1 197 ? -10.146 7.770 -7.027 1.00 96.00 197 TRP A C 1
ATOM 1447 O O . TRP A 1 197 ? -10.760 8.356 -6.138 1.00 96.00 197 TRP A O 1
ATOM 1457 N N . ALA A 1 198 ? -10.386 8.004 -8.322 1.00 95.50 198 ALA A N 1
ATOM 1458 C CA . ALA A 1 198 ? -11.517 8.810 -8.777 1.00 95.50 198 ALA A CA 1
ATOM 1459 C C . ALA A 1 198 ? -12.860 8.072 -8.669 1.00 95.50 198 ALA A C 1
ATOM 1461 O O . ALA A 1 198 ? -13.907 8.720 -8.673 1.00 95.50 198 ALA A O 1
ATOM 1462 N N . ARG A 1 199 ? -12.836 6.738 -8.564 1.00 94.50 199 ARG A N 1
ATOM 1463 C CA . ARG A 1 199 ? -14.004 5.852 -8.450 1.00 94.50 199 ARG A CA 1
ATOM 1464 C C . ARG A 1 199 ? -13.753 4.786 -7.375 1.00 94.50 199 ARG A C 1
ATOM 1466 O O . ARG A 1 199 ? -13.667 3.594 -7.677 1.00 94.50 199 ARG A O 1
ATOM 1473 N N . PRO A 1 200 ? -13.572 5.204 -6.108 1.00 93.69 200 PRO A N 1
ATOM 1474 C CA . PRO A 1 200 ? -13.114 4.310 -5.048 1.00 93.69 200 PRO A CA 1
ATOM 1475 C C . PRO A 1 200 ? -14.154 3.259 -4.628 1.00 93.69 200 PRO A C 1
ATOM 1477 O O . PRO A 1 200 ? -13.837 2.336 -3.882 1.00 93.69 200 PRO A O 1
ATOM 1480 N N . ASP A 1 201 ? -15.392 3.400 -5.093 1.00 90.75 201 ASP A N 1
ATOM 1481 C CA . ASP A 1 201 ? -16.512 2.482 -4.921 1.00 90.75 201 ASP A CA 1
ATOM 1482 C C . ASP A 1 201 ? -16.602 1.401 -6.010 1.00 90.75 201 ASP A C 1
ATOM 1484 O O . ASP A 1 201 ? -17.387 0.470 -5.852 1.00 90.75 201 ASP A O 1
ATOM 1488 N N . GLU A 1 202 ? -15.768 1.463 -7.055 1.00 91.38 202 GLU A N 1
ATOM 1489 C CA . GLU A 1 202 ? -15.740 0.506 -8.172 1.00 91.38 202 GLU A CA 1
ATOM 1490 C C . GLU A 1 202 ? -14.452 -0.360 -8.245 1.00 91.38 202 GLU A C 1
ATOM 1492 O O . GLU A 1 202 ? -13.950 -0.597 -9.349 1.00 91.38 202 GLU A O 1
ATOM 1497 N N . PRO A 1 203 ? -13.853 -0.863 -7.140 1.00 92.12 203 PRO A N 1
ATOM 1498 C CA . PRO A 1 203 ? -12.631 -1.650 -7.258 1.00 92.12 203 PRO A CA 1
ATOM 1499 C C . PRO A 1 203 ? -12.888 -2.988 -7.959 1.00 92.12 203 PRO A C 1
ATOM 1501 O O . PRO A 1 203 ? -13.850 -3.714 -7.676 1.00 92.12 203 PRO A O 1
ATOM 1504 N N . ARG A 1 204 ? -11.967 -3.373 -8.842 1.00 92.69 204 ARG A N 1
ATOM 1505 C CA . ARG A 1 204 ? -12.075 -4.595 -9.647 1.00 92.69 204 ARG A CA 1
ATOM 1506 C C . ARG A 1 204 ? -11.072 -5.636 -9.175 1.00 92.69 204 ARG A C 1
ATOM 1508 O O . ARG A 1 204 ? -9.866 -5.417 -9.265 1.00 92.69 204 ARG A O 1
ATOM 1515 N N . ALA A 1 205 ? -11.546 -6.792 -8.708 1.00 93.25 205 ALA A N 1
ATOM 1516 C CA . ALA A 1 205 ? -10.652 -7.885 -8.337 1.00 93.25 205 ALA A CA 1
ATOM 1517 C C . ALA A 1 205 ? -9.922 -8.427 -9.576 1.00 93.25 205 ALA A C 1
ATOM 1519 O O . ALA A 1 205 ? -10.543 -8.734 -10.598 1.00 93.25 205 ALA A O 1
ATOM 1520 N N . LEU A 1 206 ? -8.599 -8.553 -9.471 1.00 92.50 206 LEU A N 1
ATOM 1521 C CA . LEU A 1 206 ? -7.739 -9.069 -10.539 1.00 92.50 206 LEU A CA 1
ATOM 1522 C C . LEU A 1 206 ? -7.178 -10.444 -10.202 1.00 92.50 206 LEU A C 1
ATOM 1524 O O . LEU A 1 206 ? -6.988 -11.263 -11.095 1.00 92.50 206 LEU A O 1
ATOM 1528 N N . TRP A 1 207 ? -6.889 -10.696 -8.925 1.00 92.69 207 TRP A N 1
ATOM 1529 C CA . TRP A 1 207 ? -6.294 -11.954 -8.491 1.00 92.69 207 TRP A CA 1
ATOM 1530 C C . TRP A 1 207 ? -6.520 -12.194 -6.985 1.00 92.69 207 TRP A C 1
ATOM 1532 O O . TRP A 1 207 ? -6.439 -11.242 -6.207 1.00 92.69 207 TRP A O 1
ATOM 1542 N N . PRO A 1 208 ? -6.778 -13.434 -6.531 1.00 85.50 208 PRO A N 1
ATOM 1543 C CA . PRO A 1 208 ? -7.025 -14.638 -7.333 1.00 85.50 208 PRO A CA 1
ATOM 1544 C C . PRO A 1 208 ? -8.449 -14.695 -7.915 1.00 85.50 208 PRO A C 1
ATOM 1546 O O . PRO A 1 208 ? -8.697 -15.444 -8.854 1.00 85.50 208 PRO A O 1
ATOM 1549 N N . ASP A 1 209 ? -9.368 -13.875 -7.400 1.00 82.06 209 ASP A N 1
ATOM 1550 C CA . ASP A 1 209 ? -10.803 -13.910 -7.715 1.00 82.06 209 ASP A CA 1
ATOM 1551 C C . ASP A 1 209 ? -11.157 -12.990 -8.901 1.00 82.06 209 ASP A C 1
ATOM 1553 O O . ASP A 1 209 ? -12.011 -12.107 -8.797 1.00 82.06 209 ASP A O 1
ATOM 1557 N N . ALA A 1 210 ? -10.445 -13.148 -10.021 1.00 78.50 210 ALA A N 1
ATOM 1558 C CA . ALA A 1 210 ? -10.605 -12.294 -11.197 1.00 78.50 210 ALA A CA 1
ATOM 1559 C C . ALA A 1 210 ? -12.067 -12.247 -11.682 1.00 78.50 210 ALA A C 1
ATOM 1561 O O . ALA A 1 210 ? -12.708 -13.283 -11.862 1.00 78.50 210 ALA A O 1
ATOM 1562 N N . GLY A 1 211 ? -12.579 -11.041 -11.945 1.00 61.47 211 GLY A N 1
ATOM 1563 C CA . GLY A 1 211 ? -13.920 -10.843 -12.514 1.00 61.47 211 GLY A CA 1
ATOM 1564 C C . GLY A 1 211 ? -15.051 -10.669 -11.495 1.00 61.47 211 GLY A C 1
ATOM 1565 O O . GLY A 1 211 ? -16.211 -10.583 -11.893 1.00 61.47 211 GLY A O 1
ATOM 1566 N N . VAL A 1 212 ? -14.732 -10.572 -10.201 1.00 72.50 212 VAL A N 1
ATOM 1567 C CA . VAL A 1 212 ? -15.688 -10.199 -9.148 1.00 72.50 212 VAL A CA 1
ATOM 1568 C C . VAL A 1 212 ? -15.478 -8.734 -8.754 1.00 72.50 212 VAL A C 1
ATOM 1570 O O . VAL A 1 212 ? -14.354 -8.224 -8.762 1.00 72.50 212 VAL A O 1
ATOM 1573 N N . HIS A 1 213 ? -16.561 -8.040 -8.401 1.00 71.00 213 HIS A N 1
ATOM 1574 C CA . HIS A 1 213 ? -16.459 -6.720 -7.784 1.00 71.00 213 HIS A CA 1
ATOM 1575 C C . HIS A 1 213 ? -15.736 -6.859 -6.441 1.00 71.00 213 HIS A C 1
ATOM 1577 O O . HIS A 1 213 ? -16.176 -7.623 -5.577 1.00 71.00 213 HIS A O 1
ATOM 1583 N N . ALA A 1 214 ? -14.619 -6.156 -6.258 1.00 76.06 214 ALA A N 1
ATOM 1584 C CA . ALA A 1 214 ? -13.958 -6.154 -4.963 1.00 76.06 214 ALA A CA 1
ATOM 1585 C C . ALA A 1 214 ? -14.809 -5.325 -3.990 1.00 76.06 214 ALA A C 1
ATOM 1587 O O . ALA A 1 214 ? -15.395 -4.312 -4.356 1.00 76.06 214 ALA A O 1
ATOM 1588 N N . VAL A 1 215 ? -14.918 -5.764 -2.742 1.00 71.25 215 VAL A N 1
ATOM 1589 C CA . VAL A 1 215 ? -15.409 -4.913 -1.657 1.00 71.25 215 VAL A CA 1
ATOM 1590 C C . VAL A 1 215 ? -14.220 -4.688 -0.753 1.00 71.25 215 VAL A C 1
ATOM 1592 O O . VAL A 1 215 ? -13.675 -5.642 -0.198 1.00 71.25 215 VAL A O 1
ATOM 1595 N N . VAL A 1 216 ? -13.793 -3.435 -0.642 1.00 83.50 216 VAL A N 1
ATOM 1596 C CA . VAL A 1 216 ? -12.606 -3.077 0.125 1.00 83.50 216 VAL A CA 1
ATOM 1597 C C . VAL A 1 216 ? -13.044 -2.278 1.343 1.00 83.50 216 VAL A C 1
ATOM 1599 O O . VAL A 1 216 ? -13.458 -1.132 1.239 1.00 83.50 216 VAL A O 1
ATOM 1602 N N . ALA A 1 217 ? -12.972 -2.916 2.508 1.00 92.31 217 ALA A N 1
ATOM 1603 C CA . ALA A 1 217 ? -13.183 -2.278 3.800 1.00 92.31 217 ALA A CA 1
ATOM 1604 C C . ALA A 1 217 ? -12.072 -2.734 4.751 1.00 92.31 217 ALA A C 1
ATOM 1606 O O . ALA A 1 217 ? -12.149 -3.828 5.318 1.00 92.31 217 ALA A O 1
ATOM 1607 N N . ALA A 1 218 ? -11.038 -1.914 4.905 1.00 96.69 218 ALA A N 1
ATOM 1608 C CA . ALA A 1 218 ? -9.816 -2.254 5.622 1.00 96.69 218 ALA A CA 1
ATOM 1609 C C . ALA A 1 218 ? -9.808 -1.703 7.054 1.00 96.69 218 ALA A C 1
ATOM 1611 O O . ALA A 1 218 ? -10.218 -0.569 7.306 1.00 96.69 218 ALA A O 1
ATOM 1612 N N . ASP A 1 219 ? -9.310 -2.506 7.993 1.00 97.94 219 ASP A N 1
ATOM 1613 C CA . ASP A 1 219 ? -8.964 -2.052 9.344 1.00 97.94 219 ASP A CA 1
ATOM 1614 C C . ASP A 1 219 ? 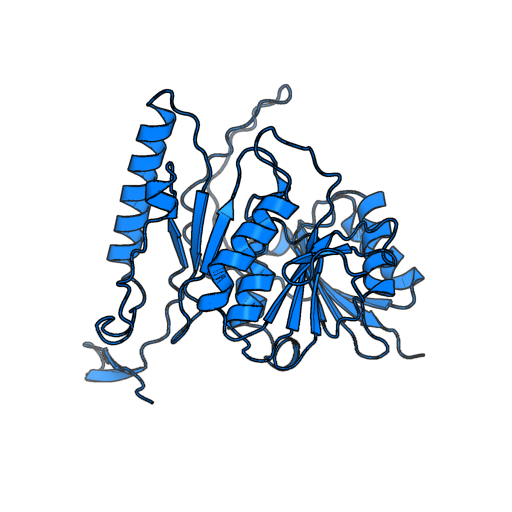-7.720 -1.162 9.320 1.00 97.94 219 ASP A C 1
ATOM 1616 O O . ASP A 1 219 ? -7.597 -0.225 10.106 1.00 97.94 219 ASP A O 1
ATOM 1620 N N . THR A 1 220 ? -6.781 -1.469 8.427 1.00 98.44 220 THR A N 1
ATOM 1621 C CA . THR A 1 220 ? -5.535 -0.725 8.266 1.00 98.44 220 THR A CA 1
ATOM 1622 C C . THR A 1 220 ? -5.261 -0.496 6.791 1.00 98.44 220 THR A C 1
ATOM 1624 O O . THR A 1 220 ? -5.188 -1.433 6.003 1.00 98.44 220 THR A O 1
ATOM 1627 N N . VAL A 1 221 ? -5.115 0.766 6.416 1.00 98.62 221 VAL A N 1
ATOM 1628 C CA . VAL A 1 221 ? -4.668 1.179 5.092 1.00 98.62 221 VAL A CA 1
ATOM 1629 C C . VAL A 1 221 ? -3.198 1.567 5.201 1.00 98.62 221 VAL A C 1
ATOM 1631 O O . VAL A 1 221 ? -2.782 2.203 6.168 1.00 98.62 221 VAL A O 1
ATOM 1634 N N . VAL A 1 222 ? -2.396 1.197 4.216 1.00 98.69 222 VAL A N 1
ATOM 1635 C CA . VAL A 1 222 ? -1.018 1.656 4.071 1.00 98.69 222 VAL A CA 1
ATOM 1636 C C . VAL A 1 222 ? -0.834 2.253 2.686 1.00 98.69 222 VAL A C 1
ATOM 1638 O O . VAL A 1 222 ? -1.445 1.807 1.717 1.00 98.69 222 VAL A O 1
ATOM 1641 N N . ALA A 1 223 ? -0.016 3.290 2.587 1.00 98.31 223 ALA A N 1
ATOM 1642 C CA . ALA A 1 223 ? 0.312 3.900 1.309 1.00 98.31 223 ALA A CA 1
ATOM 1643 C C . ALA A 1 223 ? 1.728 4.476 1.351 1.00 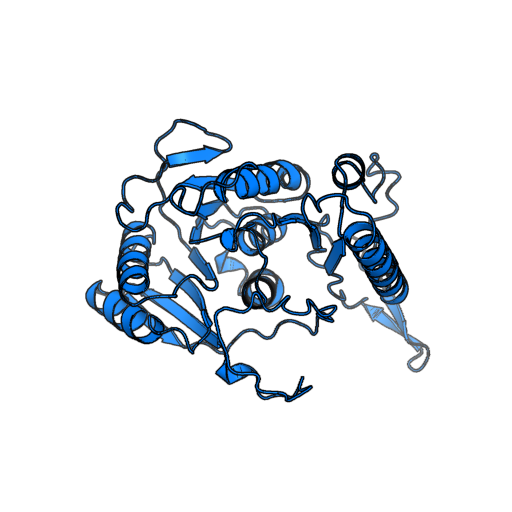98.31 223 ALA A C 1
ATOM 1645 O O . ALA A 1 223 ? 2.152 5.013 2.380 1.00 98.31 223 ALA A O 1
ATOM 1646 N N . THR A 1 224 ? 2.464 4.362 0.244 1.00 96.19 224 THR A N 1
ATOM 1647 C CA . THR A 1 224 ? 3.864 4.801 0.185 1.00 96.19 224 THR A CA 1
ATOM 1648 C C . THR A 1 224 ? 4.151 5.593 -1.077 1.00 96.19 224 THR A C 1
ATOM 1650 O O . THR A 1 224 ? 3.887 5.113 -2.169 1.00 96.19 224 THR A O 1
ATOM 1653 N N . GLU A 1 225 ? 4.713 6.793 -0.934 1.00 90.50 225 GLU A N 1
ATOM 1654 C CA . GLU A 1 225 ? 5.067 7.693 -2.046 1.00 90.50 225 GLU A CA 1
ATOM 1655 C C . GLU A 1 225 ? 3.911 8.072 -2.979 1.00 90.50 225 GLU A C 1
ATOM 1657 O O . GLU A 1 225 ? 4.155 8.586 -4.055 1.00 90.50 225 GLU A O 1
ATOM 1662 N N . VAL A 1 226 ? 2.654 7.889 -2.592 1.00 92.75 226 VAL A N 1
ATOM 1663 C CA . VAL A 1 226 ? 1.495 8.070 -3.483 1.00 92.75 226 VAL A CA 1
ATOM 1664 C C . VAL A 1 226 ? 1.045 9.521 -3.704 1.00 92.75 226 VAL A C 1
ATOM 1666 O O . VAL A 1 226 ? 0.234 9.805 -4.588 1.00 92.75 226 VAL A O 1
ATOM 1669 N N . VAL A 1 227 ? 1.534 10.469 -2.903 1.00 90.81 227 VAL A N 1
ATOM 1670 C CA . VAL A 1 227 ? 1.122 11.875 -2.969 1.00 90.81 227 VAL A CA 1
ATOM 1671 C C . VAL A 1 227 ? 2.101 12.662 -3.833 1.00 90.81 227 VAL A C 1
ATOM 1673 O O . VAL A 1 227 ? 3.106 13.173 -3.341 1.00 90.81 227 VAL A O 1
ATOM 1676 N N . TYR A 1 228 ? 1.781 12.808 -5.122 1.00 83.25 228 TYR A N 1
ATOM 1677 C CA . TYR A 1 228 ? 2.601 13.560 -6.086 1.00 83.25 228 TYR A CA 1
ATOM 1678 C C . TYR A 1 228 ? 2.043 14.941 -6.434 1.00 83.25 228 TYR A C 1
ATOM 1680 O O . TYR A 1 228 ? 2.808 15.881 -6.646 1.00 83.25 228 TYR A O 1
ATOM 1688 N N . THR A 1 229 ? 0.717 15.062 -6.503 1.00 85.69 229 THR A N 1
ATOM 1689 C CA . THR A 1 229 ? 0.004 16.267 -6.944 1.00 85.69 229 THR A CA 1
ATOM 1690 C C . THR A 1 229 ? -1.118 16.618 -5.971 1.00 85.69 229 THR A C 1
ATOM 1692 O O . THR A 1 229 ? -1.590 15.781 -5.203 1.00 85.69 229 THR A O 1
ATOM 1695 N N . THR A 1 230 ? -1.577 17.868 -6.009 1.00 90.44 230 THR A N 1
ATOM 1696 C CA . THR A 1 230 ? -2.746 18.339 -5.247 1.00 90.44 230 THR A CA 1
ATOM 1697 C C . THR A 1 230 ? -4.020 17.572 -5.606 1.00 90.44 230 THR A C 1
ATOM 1699 O O . THR A 1 230 ? -4.830 17.286 -4.731 1.00 90.44 230 THR A O 1
ATOM 1702 N N . GLU A 1 231 ? -4.213 17.237 -6.880 1.00 92.25 231 GLU A N 1
ATOM 1703 C CA . GLU A 1 231 ? -5.374 16.465 -7.332 1.00 92.25 231 GLU A CA 1
ATOM 1704 C C . GLU A 1 231 ? -5.322 15.029 -6.807 1.00 92.25 231 GLU A C 1
ATOM 1706 O O . GLU A 1 231 ? -6.254 14.599 -6.129 1.00 92.25 231 GLU A O 1
ATOM 1711 N N . GLY A 1 232 ? -4.193 14.338 -7.003 1.00 90.88 232 GLY A N 1
ATOM 1712 C CA . GLY A 1 232 ? -3.989 12.986 -6.482 1.00 90.88 232 GLY A CA 1
ATOM 1713 C C . GLY A 1 232 ? -4.139 12.920 -4.961 1.00 90.88 232 GLY A C 1
ATOM 1714 O O . GLY A 1 232 ? -4.740 11.986 -4.450 1.00 90.88 232 GLY A O 1
ATOM 1715 N N . ALA A 1 233 ? -3.697 13.953 -4.236 1.00 95.50 233 ALA A N 1
ATOM 1716 C CA . ALA A 1 233 ? -3.887 14.062 -2.790 1.00 95.50 233 ALA A CA 1
ATOM 1717 C C . ALA A 1 233 ? -5.368 14.086 -2.366 1.00 95.50 233 ALA A C 1
ATOM 1719 O O . ALA A 1 233 ? -5.729 13.464 -1.368 1.00 95.50 233 ALA A O 1
ATOM 1720 N N . ARG A 1 234 ? -6.230 14.796 -3.110 1.00 98.00 234 ARG A N 1
ATOM 1721 C CA . ARG A 1 234 ? -7.676 14.843 -2.829 1.00 98.00 234 ARG A CA 1
ATOM 1722 C C . ARG A 1 234 ? -8.350 13.516 -3.150 1.00 98.00 234 ARG A C 1
ATOM 1724 O O . ARG A 1 234 ? -9.148 13.040 -2.349 1.00 98.00 234 ARG A O 1
ATOM 1731 N N . LEU A 1 235 ? -8.003 12.923 -4.293 1.00 97.62 235 LEU A N 1
ATOM 1732 C CA . LEU A 1 235 ? -8.509 11.609 -4.691 1.00 97.62 235 LEU A CA 1
ATOM 1733 C C . LEU A 1 235 ? -8.106 10.537 -3.673 1.00 97.62 235 LEU A C 1
ATOM 1735 O O . LEU A 1 235 ? -8.951 9.766 -3.233 1.00 97.62 235 LEU A O 1
ATOM 1739 N N . LEU A 1 236 ? -6.851 10.555 -3.214 1.00 98.12 236 LEU A N 1
ATOM 1740 C CA . LEU A 1 236 ? -6.360 9.651 -2.178 1.00 98.12 236 LEU A CA 1
ATOM 1741 C C . LEU A 1 236 ? -7.156 9.790 -0.875 1.00 98.12 236 LEU A C 1
ATOM 1743 O O . LEU A 1 236 ? -7.569 8.783 -0.312 1.00 98.12 236 LEU A O 1
ATOM 1747 N N . ALA A 1 237 ? -7.409 11.015 -0.400 1.00 98.50 237 ALA A N 1
ATOM 1748 C CA . ALA A 1 237 ? -8.214 11.228 0.805 1.00 98.50 237 ALA A CA 1
ATOM 1749 C C . ALA A 1 237 ? -9.648 10.681 0.652 1.00 98.50 237 ALA A C 1
ATOM 1751 O O . ALA A 1 237 ? -10.170 10.061 1.578 1.00 98.50 237 ALA A O 1
ATOM 1752 N N . GLY A 1 238 ? -10.258 10.846 -0.528 1.00 97.94 238 GLY A N 1
ATOM 1753 C CA . GLY A 1 238 ? -11.553 10.244 -0.862 1.00 97.94 238 GLY A CA 1
ATOM 1754 C C . GLY A 1 238 ? -11.516 8.713 -0.875 1.00 97.94 238 GLY A C 1
ATOM 1755 O O . GLY A 1 238 ? -12.375 8.070 -0.273 1.00 97.94 238 GLY A O 1
ATOM 1756 N N . ALA A 1 239 ? -10.488 8.120 -1.486 1.00 97.88 239 ALA A N 1
ATOM 1757 C CA . ALA A 1 239 ? -10.297 6.672 -1.515 1.00 97.88 239 ALA A CA 1
ATOM 1758 C C . ALA A 1 239 ? -10.087 6.087 -0.111 1.00 97.88 239 ALA A C 1
ATOM 1760 O O . ALA A 1 239 ? -10.677 5.061 0.225 1.00 97.88 239 ALA A O 1
ATOM 1761 N N . VAL A 1 240 ? -9.316 6.770 0.740 1.00 98.00 240 VAL A N 1
ATOM 1762 C CA . VAL A 1 240 ? -9.143 6.406 2.153 1.00 98.00 240 VAL A CA 1
ATOM 1763 C C . VAL A 1 240 ? -10.485 6.457 2.877 1.00 98.00 240 VAL A C 1
ATOM 1765 O O . VAL A 1 240 ? -10.847 5.484 3.530 1.00 98.00 240 VAL A O 1
ATOM 1768 N N . ALA A 1 241 ? -11.259 7.534 2.722 1.00 97.00 241 ALA A N 1
ATOM 1769 C CA . ALA A 1 241 ? -12.566 7.662 3.365 1.00 97.00 241 ALA A CA 1
ATOM 1770 C C . ALA A 1 241 ? -13.560 6.562 2.938 1.00 97.00 241 ALA A C 1
ATOM 1772 O O . ALA A 1 241 ? -14.366 6.116 3.756 1.00 97.00 241 ALA A O 1
ATOM 1773 N N . ALA A 1 242 ? -13.493 6.112 1.682 1.00 96.31 242 ALA A N 1
ATOM 1774 C CA . ALA A 1 242 ? -14.334 5.043 1.148 1.00 96.31 242 ALA A CA 1
ATOM 1775 C C . ALA A 1 242 ? -13.890 3.641 1.604 1.00 96.31 242 ALA A C 1
ATOM 1777 O O . ALA A 1 242 ? -14.732 2.800 1.919 1.00 96.31 242 ALA A O 1
ATOM 1778 N N . CYS A 1 243 ? -12.579 3.389 1.660 1.00 96.69 243 CYS A N 1
ATOM 1779 C CA . CYS A 1 243 ? -12.030 2.053 1.906 1.00 96.69 243 CYS A CA 1
ATOM 1780 C C . CYS A 1 243 ? -11.694 1.778 3.380 1.00 96.69 243 CYS A C 1
ATOM 1782 O O . CYS A 1 243 ? -11.552 0.621 3.778 1.00 96.69 243 CYS A O 1
ATOM 1784 N N . MET A 1 244 ? -11.519 2.811 4.207 1.00 97.00 244 MET A N 1
ATOM 1785 C CA . MET A 1 244 ? -11.139 2.671 5.613 1.00 97.00 244 MET A CA 1
ATOM 1786 C C . MET A 1 244 ? -12.369 2.419 6.486 1.00 97.00 244 MET A C 1
ATOM 1788 O O . MET A 1 244 ? -13.305 3.218 6.542 1.00 97.00 244 MET A O 1
ATOM 1792 N N . ARG A 1 245 ? -12.365 1.309 7.229 1.00 95.81 245 ARG A N 1
ATOM 1793 C CA . ARG A 1 245 ? -13.503 0.890 8.053 1.00 95.81 245 ARG A CA 1
ATOM 1794 C C . ARG A 1 245 ? -13.805 1.918 9.149 1.00 95.81 245 ARG A C 1
ATOM 1796 O O . ARG A 1 245 ? -12.909 2.405 9.833 1.00 95.81 245 ARG A O 1
ATOM 1803 N N . ARG A 1 246 ? -15.085 2.218 9.369 1.00 92.69 246 ARG A N 1
ATOM 1804 C CA . ARG A 1 246 ? -15.547 3.038 10.503 1.00 92.69 246 ARG A CA 1
ATOM 1805 C C . ARG A 1 246 ? -15.896 2.169 11.719 1.00 92.69 246 ARG A C 1
ATOM 1807 O O . ARG A 1 246 ? -16.340 1.037 11.533 1.00 92.69 246 ARG A O 1
ATOM 1814 N N . PRO A 1 247 ? -15.753 2.681 12.955 1.00 91.69 247 PRO A N 1
ATOM 1815 C CA . PRO A 1 247 ? -15.113 3.950 13.331 1.00 91.69 247 PRO A CA 1
ATOM 1816 C C . PRO A 1 247 ? -13.605 3.811 13.613 1.00 91.69 247 PRO A C 1
ATOM 1818 O O . PRO A 1 247 ? -12.938 4.805 13.858 1.00 91.69 247 PRO A O 1
ATOM 1821 N N . ALA A 1 248 ? -13.067 2.589 13.621 1.00 92.81 248 ALA A N 1
ATOM 1822 C CA . ALA A 1 248 ? -11.746 2.298 14.186 1.00 92.81 248 ALA A CA 1
ATOM 1823 C C . ALA A 1 248 ? -10.625 2.090 13.152 1.00 92.81 248 ALA A C 1
ATOM 1825 O O . ALA A 1 248 ? -9.497 1.795 13.546 1.00 92.81 248 ALA A O 1
ATOM 1826 N N . GLY A 1 249 ? -10.927 2.194 11.854 1.00 96.69 249 GLY A N 1
ATOM 1827 C CA . GLY A 1 249 ? -9.935 2.043 10.795 1.00 96.69 249 GLY A CA 1
ATOM 1828 C C . GLY A 1 249 ? -8.898 3.162 10.813 1.00 96.69 249 GLY A C 1
ATOM 1829 O O . GLY A 1 249 ? -9.180 4.279 11.262 1.00 96.69 249 GLY A O 1
ATOM 1830 N N . GLN A 1 250 ? -7.694 2.836 10.346 1.00 97.94 250 GLN A N 1
ATOM 1831 C CA . GLN A 1 250 ? -6.553 3.751 10.346 1.00 97.94 250 GLN A CA 1
ATOM 1832 C C . GLN A 1 250 ? -5.779 3.661 9.032 1.00 97.94 250 GLN A C 1
ATOM 1834 O O . GLN A 1 250 ? -5.725 2.597 8.419 1.00 97.94 250 GLN A O 1
ATOM 1839 N N . LEU A 1 251 ? -5.140 4.754 8.627 1.00 98.56 251 LEU A N 1
ATOM 1840 C CA . LEU A 1 251 ? -4.171 4.793 7.535 1.00 98.56 251 LEU A CA 1
ATOM 1841 C C . LEU A 1 251 ? -2.786 5.147 8.073 1.00 98.56 251 LEU A C 1
ATOM 1843 O O . LEU A 1 251 ? -2.659 6.044 8.905 1.00 98.56 251 LEU A O 1
ATOM 1847 N N . TYR A 1 252 ? -1.763 4.517 7.504 1.00 98.62 252 TYR A N 1
ATOM 1848 C CA . TYR A 1 252 ? -0.364 4.903 7.640 1.00 98.62 252 TYR A CA 1
ATOM 1849 C C . TYR A 1 252 ? 0.206 5.282 6.269 1.00 98.62 252 TYR A C 1
ATOM 1851 O O . TYR A 1 252 ? 0.282 4.453 5.362 1.00 98.62 252 TYR A O 1
ATOM 1859 N N . LEU A 1 253 ? 0.572 6.554 6.100 1.00 98.38 253 LEU A N 1
ATOM 1860 C CA . LEU A 1 253 ? 1.086 7.108 4.845 1.00 98.38 253 LEU A CA 1
ATOM 1861 C C . LEU A 1 253 ? 2.521 7.591 5.037 1.00 98.38 253 LEU A C 1
ATOM 1863 O O . LEU A 1 253 ? 2.741 8.543 5.786 1.00 98.38 253 LEU A O 1
ATOM 1867 N N . LEU A 1 254 ? 3.474 6.993 4.320 1.00 96.06 254 LEU A N 1
ATOM 1868 C CA . LEU A 1 254 ? 4.846 7.496 4.218 1.00 96.06 254 LEU A CA 1
ATOM 1869 C C . LEU A 1 254 ? 5.055 8.145 2.848 1.00 96.06 254 LEU A C 1
ATOM 1871 O O . LEU A 1 254 ? 4.823 7.510 1.823 1.00 96.06 254 LEU A O 1
ATOM 1875 N N . ASN A 1 255 ? 5.487 9.402 2.810 1.00 90.88 255 ASN A N 1
ATOM 1876 C CA . ASN A 1 255 ? 5.639 10.133 1.552 1.00 90.88 255 ASN A CA 1
ATOM 1877 C C . ASN A 1 255 ? 6.771 11.152 1.614 1.00 90.88 255 ASN A C 1
ATOM 1879 O O . ASN A 1 255 ? 7.036 11.722 2.669 1.00 90.88 255 ASN A O 1
ATOM 1883 N N . ASN A 1 256 ? 7.374 11.467 0.476 1.00 83.50 256 ASN A N 1
ATOM 1884 C CA . ASN A 1 256 ? 8.359 12.520 0.354 1.00 83.50 256 ASN A CA 1
ATOM 1885 C C . ASN A 1 256 ? 7.694 13.862 0.690 1.00 83.50 256 ASN A C 1
ATOM 1887 O O . ASN A 1 256 ? 6.689 14.263 0.088 1.00 83.50 256 ASN A O 1
ATOM 1891 N N . ALA A 1 257 ? 8.256 14.548 1.680 1.00 82.00 257 ALA A N 1
ATOM 1892 C CA . ALA A 1 257 ? 7.765 15.789 2.257 1.00 82.00 257 ALA A CA 1
ATOM 1893 C C . ALA A 1 257 ? 7.753 16.946 1.248 1.00 82.00 257 ALA A C 1
ATOM 1895 O O . ALA A 1 257 ? 6.992 17.899 1.409 1.00 82.00 257 ALA A O 1
ATOM 1896 N N . ARG A 1 258 ? 8.581 16.869 0.198 1.00 78.62 258 ARG A N 1
ATOM 1897 C CA . ARG A 1 258 ? 8.745 17.924 -0.814 1.00 78.62 258 ARG A CA 1
ATOM 1898 C C . ARG A 1 258 ? 7.681 17.870 -1.911 1.00 78.62 258 ARG A C 1
ATOM 1900 O O . ARG A 1 258 ? 7.652 18.745 -2.777 1.00 78.62 258 ARG A O 1
ATOM 1907 N N . ARG A 1 259 ? 6.807 16.857 -1.913 1.00 81.62 259 ARG A N 1
ATOM 1908 C CA . ARG A 1 259 ? 5.735 16.739 -2.910 1.00 81.62 259 ARG A CA 1
ATOM 1909 C C . ARG A 1 259 ? 4.629 17.760 -2.644 1.00 81.62 259 ARG A C 1
ATOM 1911 O O . ARG A 1 259 ? 4.160 17.930 -1.521 1.00 81.62 259 ARG A O 1
ATOM 1918 N N . THR A 1 260 ? 4.152 18.406 -3.707 1.00 78.00 260 THR A N 1
ATOM 1919 C CA . THR A 1 260 ? 3.180 19.514 -3.637 1.00 78.00 260 THR A CA 1
ATOM 1920 C C . THR A 1 260 ? 1.818 19.111 -3.060 1.00 78.00 260 THR A C 1
ATOM 1922 O O . THR A 1 260 ? 1.084 19.958 -2.552 1.00 78.00 260 THR A O 1
ATOM 1925 N N . GLY A 1 261 ? 1.473 17.821 -3.095 1.00 86.31 261 GLY A N 1
ATOM 1926 C CA . GLY A 1 261 ? 0.205 17.306 -2.579 1.00 86.31 261 GLY A CA 1
ATOM 1927 C C . GLY A 1 261 ? 0.141 17.118 -1.059 1.00 86.31 261 GLY A C 1
ATOM 1928 O O . GLY A 1 261 ? -0.961 17.031 -0.526 1.00 86.31 261 GLY A O 1
ATOM 1929 N N . VAL A 1 262 ? 1.271 17.092 -0.340 1.00 89.44 262 VAL A N 1
ATOM 1930 C CA . VAL A 1 262 ? 1.327 16.673 1.078 1.00 89.44 262 VAL A CA 1
ATOM 1931 C C . VAL A 1 262 ? 0.395 17.493 1.974 1.00 89.44 262 VAL A C 1
ATOM 1933 O O . VAL A 1 262 ? -0.454 16.936 2.663 1.00 89.44 262 VAL A O 1
ATOM 1936 N N . GLY A 1 263 ? 0.482 18.825 1.923 1.00 91.00 263 GLY A N 1
ATOM 1937 C CA . GLY A 1 263 ? -0.402 19.688 2.719 1.00 91.00 263 GLY A CA 1
ATOM 1938 C C . GLY A 1 263 ? -1.866 19.651 2.266 1.00 91.00 263 GLY A C 1
ATOM 1939 O O . GLY A 1 263 ? -2.767 19.896 3.063 1.00 91.00 263 GLY A O 1
ATOM 1940 N N . THR A 1 264 ? -2.116 19.320 0.994 1.00 96.25 264 THR A N 1
ATOM 1941 C CA . THR A 1 264 ? -3.483 19.159 0.472 1.00 96.25 264 THR A CA 1
ATOM 1942 C C . THR A 1 264 ? -4.120 17.884 1.004 1.00 96.25 264 THR A C 1
ATOM 1944 O O . THR A 1 264 ? -5.291 17.909 1.361 1.00 96.25 264 THR A O 1
ATOM 1947 N N . PHE A 1 265 ? -3.354 16.795 1.089 1.00 97.94 265 PHE A N 1
ATOM 1948 C CA . PHE A 1 265 ? -3.825 15.522 1.623 1.00 97.94 265 PHE A CA 1
ATOM 1949 C C . PHE A 1 265 ? -4.320 15.666 3.067 1.00 97.94 265 PHE A C 1
ATOM 1951 O O . PHE A 1 265 ? -5.398 15.175 3.389 1.00 97.94 265 PHE A O 1
ATOM 1958 N N . VAL A 1 266 ? -3.574 16.398 3.906 1.00 98.06 266 VAL A N 1
ATOM 1959 C CA . VAL A 1 266 ? -3.960 16.665 5.302 1.00 98.06 266 VAL A CA 1
ATOM 1960 C C . VAL A 1 266 ? -5.333 17.338 5.367 1.00 98.06 266 VAL A C 1
ATOM 1962 O O . VAL A 1 266 ? -6.247 16.800 5.981 1.00 98.06 266 VAL A O 1
ATOM 1965 N N . ARG A 1 267 ? -5.507 18.460 4.654 1.00 98.31 267 ARG A N 1
ATOM 1966 C CA . ARG A 1 267 ? -6.779 19.205 4.634 1.00 98.31 267 ARG A CA 1
ATOM 1967 C C . ARG A 1 267 ? -7.928 18.384 4.055 1.00 98.31 267 ARG A C 1
ATOM 1969 O O . ARG A 1 267 ? -9.022 18.387 4.594 1.00 98.31 267 ARG A O 1
ATOM 1976 N N . ALA A 1 268 ? -7.669 17.645 2.978 1.00 98.31 268 ALA A N 1
ATOM 1977 C CA . ALA A 1 268 ? -8.681 16.800 2.357 1.00 98.31 268 ALA A CA 1
ATOM 1978 C C . ALA A 1 268 ? -9.128 15.656 3.284 1.00 98.31 268 ALA A C 1
ATOM 1980 O O . ALA A 1 268 ? -10.285 15.256 3.229 1.00 98.31 268 ALA A O 1
ATOM 1981 N N . CYS A 1 269 ? -8.246 15.141 4.147 1.00 98.44 269 CYS A N 1
ATOM 1982 C CA . CYS A 1 269 ? -8.639 14.194 5.190 1.00 98.44 269 CYS A CA 1
ATOM 1983 C C . CYS A 1 269 ? -9.526 14.850 6.257 1.00 98.44 269 CYS A C 1
ATOM 1985 O O . CYS A 1 269 ? -10.539 14.272 6.648 1.00 98.44 269 CYS A O 1
ATOM 1987 N N . GLU A 1 270 ? -9.176 16.058 6.703 1.00 97.94 270 GLU A N 1
ATOM 1988 C CA . GLU A 1 270 ? -9.964 16.822 7.681 1.00 97.94 270 GLU A CA 1
ATOM 1989 C C . GLU A 1 270 ? -11.377 17.121 7.158 1.00 97.94 270 GLU A C 1
ATOM 1991 O O . GLU A 1 270 ? -12.356 16.896 7.870 1.00 97.94 270 GLU A O 1
ATOM 1996 N N . ASP A 1 271 ? -11.498 17.509 5.884 1.00 97.75 271 ASP A N 1
ATOM 1997 C CA . ASP A 1 271 ? -12.782 17.742 5.205 1.00 97.75 271 ASP A CA 1
ATOM 1998 C C . ASP A 1 271 ? -13.675 16.482 5.166 1.00 97.75 271 ASP A C 1
ATOM 2000 O O . ASP A 1 271 ? -14.899 16.581 5.074 1.00 97.75 271 ASP A O 1
ATOM 2004 N N . GLN A 1 272 ? -13.079 15.288 5.260 1.00 96.81 272 GLN A N 1
ATOM 2005 C CA . GLN A 1 272 ? -13.775 13.995 5.312 1.00 96.81 272 GLN A CA 1
ATOM 2006 C C . GLN A 1 272 ? -14.100 13.538 6.748 1.00 96.81 272 GLN A C 1
ATOM 2008 O O . GLN A 1 272 ? -14.622 12.437 6.940 1.00 96.81 272 GLN A O 1
ATOM 2013 N N . GLY A 1 273 ? -13.801 14.350 7.768 1.00 96.88 273 GLY A N 1
ATOM 2014 C CA . GLY A 1 273 ? -13.984 13.981 9.175 1.00 96.88 273 GLY A CA 1
ATOM 2015 C C . GLY A 1 273 ? -12.923 13.000 9.681 1.00 96.88 273 GLY A C 1
ATOM 2016 O O . GLY A 1 273 ? -13.214 12.116 10.490 1.00 96.88 273 GLY A O 1
ATOM 2017 N N . MET A 1 274 ? -11.694 13.105 9.174 1.00 97.88 274 MET A N 1
ATOM 2018 C CA . MET A 1 274 ? -10.554 12.328 9.653 1.00 97.88 274 MET A CA 1
ATOM 2019 C C . MET A 1 274 ? -9.538 13.228 10.362 1.00 97.88 274 MET A C 1
ATOM 2021 O O . MET A 1 274 ? -9.340 14.384 10.004 1.00 97.88 274 MET A O 1
ATOM 2025 N N . LEU A 1 275 ? -8.875 12.681 11.375 1.00 97.81 275 LEU A N 1
ATOM 2026 C CA . LEU A 1 275 ? -7.773 13.310 12.092 1.00 97.81 275 LEU A CA 1
ATOM 2027 C C . LEU A 1 275 ? -6.454 12.852 11.482 1.00 97.81 275 LEU A C 1
ATOM 2029 O O . LEU A 1 275 ? -6.282 11.660 11.233 1.00 97.81 275 LEU A O 1
ATOM 2033 N N . VAL A 1 276 ? -5.520 13.783 11.285 1.00 98.12 276 VAL A N 1
ATOM 2034 C CA . VAL A 1 276 ? -4.186 13.496 10.748 1.00 98.12 276 VAL A CA 1
ATOM 2035 C C . VAL A 1 276 ? -3.127 13.830 11.788 1.00 98.12 276 VAL A C 1
ATOM 2037 O O . VAL A 1 276 ? -2.999 14.969 12.230 1.00 98.12 276 VAL A O 1
ATOM 2040 N N . GLU A 1 277 ? -2.333 12.836 12.158 1.00 98.00 277 GLU A N 1
ATOM 2041 C CA . GLU A 1 277 ? -1.216 12.966 13.084 1.00 98.00 277 GLU A CA 1
ATOM 2042 C C . GLU A 1 277 ? 0.095 12.687 12.355 1.00 98.00 277 GLU A C 1
ATOM 2044 O O . GLU A 1 277 ? 0.231 11.685 11.653 1.00 98.00 277 GLU A O 1
ATOM 2049 N N . ARG A 1 278 ? 1.095 13.551 12.547 1.00 96.44 278 ARG A N 1
ATOM 2050 C CA . ARG A 1 278 ? 2.453 13.293 12.061 1.00 96.44 278 ARG A CA 1
ATOM 2051 C C . ARG A 1 278 ? 3.204 12.423 13.064 1.00 96.44 278 ARG A C 1
ATOM 2053 O O . ARG A 1 278 ? 3.393 12.817 14.211 1.00 96.44 278 ARG A O 1
ATOM 2060 N N . LEU A 1 279 ? 3.675 11.276 12.599 1.00 95.25 279 LEU A N 1
ATOM 2061 C CA . LEU A 1 279 ? 4.495 10.338 13.351 1.00 95.25 279 LEU A CA 1
ATOM 2062 C C . LEU A 1 279 ? 5.995 10.561 13.081 1.00 95.25 279 LEU A C 1
ATOM 2064 O O . LEU A 1 279 ? 6.365 11.175 12.073 1.00 95.25 279 LEU A O 1
ATOM 2068 N N . PRO A 1 280 ? 6.882 10.035 13.948 1.00 91.50 280 PRO A N 1
ATOM 2069 C CA . PRO A 1 280 ? 8.303 9.923 13.638 1.00 91.50 280 PRO A CA 1
ATOM 2070 C C . PRO A 1 280 ? 8.528 9.090 12.371 1.00 91.50 280 PRO A C 1
ATOM 2072 O O . PRO A 1 280 ? 7.956 8.012 12.228 1.00 91.50 280 PRO A O 1
ATOM 2075 N N . VAL A 1 281 ? 9.376 9.578 11.464 1.00 86.81 281 VAL A N 1
ATOM 2076 C CA . VAL A 1 281 ? 9.695 8.883 10.209 1.00 86.81 281 VAL A CA 1
ATOM 2077 C C . VAL A 1 281 ? 10.452 7.580 10.509 1.00 86.81 281 VAL A C 1
ATOM 2079 O O . VAL A 1 281 ? 11.474 7.625 11.204 1.00 86.81 281 VAL A O 1
ATOM 2082 N N . PRO A 1 282 ? 9.993 6.428 9.984 1.00 78.19 282 PRO A N 1
ATOM 2083 C CA . PRO A 1 282 ? 10.736 5.179 10.041 1.00 78.19 282 PRO A CA 1
ATOM 2084 C C . PRO A 1 282 ? 12.123 5.310 9.426 1.00 78.19 282 PRO A C 1
ATOM 2086 O O . PRO A 1 282 ? 12.270 5.796 8.307 1.00 78.19 282 PRO A O 1
ATOM 2089 N N . ARG A 1 283 ? 13.145 4.831 10.132 1.00 68.56 283 ARG A N 1
ATOM 2090 C CA . ARG A 1 283 ? 14.476 4.681 9.546 1.00 68.56 283 ARG A CA 1
ATOM 2091 C C . ARG A 1 283 ? 14.534 3.326 8.861 1.00 68.56 283 ARG A C 1
ATOM 2093 O O . ARG A 1 283 ? 14.235 2.320 9.499 1.00 68.56 283 ARG A O 1
ATOM 2100 N N . ALA A 1 284 ? 14.950 3.294 7.600 1.00 58.22 284 ALA A N 1
ATOM 2101 C CA . ALA A 1 284 ? 15.435 2.045 7.042 1.00 58.22 284 ALA A CA 1
ATOM 2102 C C . ALA A 1 284 ? 16.681 1.644 7.849 1.00 58.22 284 ALA A C 1
ATOM 2104 O O . ALA A 1 284 ? 17.618 2.441 7.975 1.00 58.22 284 ALA A O 1
ATOM 2105 N N . SER A 1 285 ? 16.697 0.433 8.417 1.00 51.22 285 SER A N 1
ATOM 2106 C CA . SER A 1 285 ? 17.942 -0.245 8.802 1.00 51.22 285 SER A CA 1
ATOM 2107 C C . SER A 1 285 ? 18.911 -0.044 7.641 1.00 51.22 285 SER A C 1
ATOM 2109 O O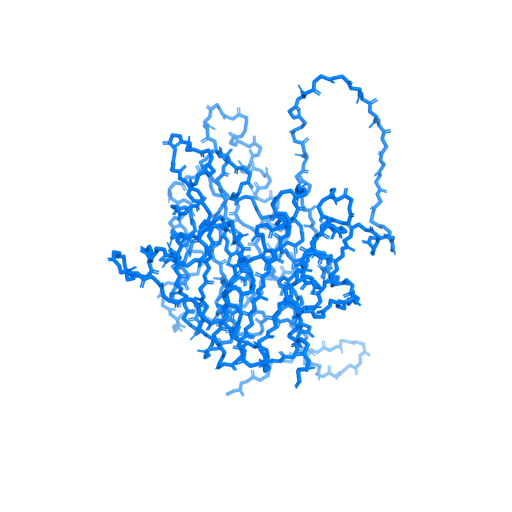 . SER A 1 285 ? 18.470 -0.210 6.512 1.00 51.22 285 SER A O 1
ATOM 2111 N N . SER A 1 286 ? 20.156 0.384 7.872 1.00 40.38 286 SER A N 1
ATOM 2112 C CA . SER A 1 286 ? 21.107 0.783 6.822 1.00 40.38 286 SER A CA 1
ATOM 2113 C C . SER A 1 286 ? 21.306 -0.322 5.774 1.00 40.38 286 SER A C 1
ATOM 2115 O O . SER A 1 286 ? 22.257 -1.100 5.848 1.00 40.38 286 SER A O 1
ATOM 2117 N N . VAL A 1 287 ? 20.396 -0.412 4.809 1.00 40.31 287 VAL A N 1
ATOM 2118 C CA . VAL A 1 287 ? 20.540 -1.209 3.608 1.00 40.31 287 VAL A CA 1
ATOM 2119 C C . VAL A 1 287 ? 21.594 -0.451 2.823 1.00 40.31 287 VAL A C 1
ATOM 2121 O O . VAL A 1 287 ? 21.391 0.733 2.541 1.00 40.31 287 VAL A O 1
ATOM 2124 N N . PRO A 1 288 ? 22.742 -1.061 2.491 1.00 35.72 288 PRO A N 1
ATOM 2125 C CA . PRO A 1 288 ? 23.625 -0.473 1.510 1.00 35.72 288 PRO A CA 1
ATOM 2126 C C . PRO A 1 288 ? 22.809 -0.400 0.222 1.00 35.72 288 PRO A C 1
ATOM 2128 O O . PRO A 1 288 ? 22.621 -1.405 -0.462 1.00 35.72 288 PRO A O 1
ATOM 2131 N N . LEU A 1 289 ? 22.258 0.777 -0.072 1.00 40.88 289 LEU A N 1
ATOM 2132 C CA . LEU A 1 289 ? 21.732 1.096 -1.384 1.00 40.88 289 LEU A CA 1
ATOM 2133 C C . LEU A 1 289 ? 22.935 0.988 -2.314 1.00 40.88 289 LEU A C 1
ATOM 2135 O O . LEU A 1 289 ? 23.738 1.913 -2.428 1.00 40.88 289 LEU A O 1
ATOM 2139 N N . GLY A 1 290 ? 23.122 -0.188 -2.911 1.00 36.50 290 GLY A N 1
ATOM 2140 C CA . GLY A 1 290 ? 24.053 -0.369 -4.005 1.00 36.50 290 GLY A CA 1
ATOM 2141 C C . GLY A 1 290 ? 23.619 0.605 -5.083 1.00 36.50 290 GLY A C 1
ATOM 2142 O O . GLY A 1 290 ? 22.592 0.386 -5.713 1.00 36.50 290 GLY A O 1
ATOM 2143 N N . HIS A 1 291 ? 24.356 1.710 -5.193 1.00 33.06 291 HIS A N 1
ATOM 2144 C CA . HIS A 1 291 ? 24.057 2.881 -6.002 1.00 33.06 291 HIS A CA 1
ATOM 2145 C C . HIS A 1 291 ? 23.304 2.538 -7.293 1.00 33.06 291 HIS A C 1
ATOM 2147 O O . HIS A 1 291 ? 23.914 2.175 -8.301 1.00 33.06 291 HIS A O 1
ATOM 2153 N N . SER A 1 292 ? 21.984 2.727 -7.293 1.00 34.53 292 SER A N 1
ATOM 2154 C CA . SER A 1 292 ? 21.307 3.121 -8.514 1.00 34.53 292 SER A CA 1
ATOM 2155 C C . SER A 1 292 ? 21.841 4.514 -8.813 1.00 34.53 292 SER A C 1
ATOM 2157 O O . SER A 1 292 ? 21.399 5.501 -8.224 1.00 34.53 292 SER A O 1
ATOM 2159 N N . GLN A 1 293 ? 22.854 4.607 -9.676 1.00 31.28 293 GLN A N 1
ATOM 2160 C CA . GLN A 1 293 ? 23.002 5.835 -10.434 1.00 31.28 293 GLN A CA 1
ATOM 2161 C C . GLN A 1 293 ? 21.633 6.078 -11.053 1.00 31.28 293 GLN A C 1
ATOM 2163 O O . GLN A 1 293 ? 21.159 5.265 -11.848 1.00 31.28 293 GLN A O 1
ATOM 2168 N N . GLU A 1 294 ? 20.986 7.163 -10.641 1.00 33.03 294 GLU A N 1
ATOM 2169 C CA . GLU A 1 294 ? 19.995 7.809 -11.472 1.00 33.03 294 GLU A CA 1
ATOM 2170 C C . GLU A 1 294 ? 20.652 7.946 -12.845 1.00 33.03 294 GLU A C 1
ATOM 2172 O O . GLU A 1 294 ? 21.534 8.784 -13.058 1.00 33.03 294 GLU A O 1
ATOM 2177 N N . ALA A 1 295 ? 20.277 7.071 -13.778 1.00 28.64 295 ALA A N 1
ATOM 2178 C CA . ALA A 1 295 ? 20.406 7.383 -15.179 1.00 28.64 295 ALA A CA 1
ATOM 2179 C C . ALA A 1 295 ? 19.497 8.593 -15.356 1.00 28.64 295 ALA A C 1
ATOM 2181 O O . ALA A 1 295 ? 18.282 8.480 -15.502 1.00 28.64 295 ALA A O 1
ATOM 2182 N N . SER A 1 296 ? 20.106 9.760 -15.201 1.00 27.77 296 SER A N 1
ATOM 2183 C CA . SER A 1 296 ? 19.539 11.057 -15.479 1.00 27.77 296 SER A CA 1
ATOM 2184 C C . SER A 1 296 ? 19.064 10.979 -16.919 1.00 27.77 296 SER A C 1
ATOM 2186 O O . SER A 1 296 ? 19.854 11.076 -17.853 1.00 27.77 296 SER A O 1
ATOM 2188 N N . ILE A 1 297 ? 17.771 10.731 -17.112 1.00 28.86 297 ILE A N 1
ATOM 2189 C CA . ILE A 1 297 ? 17.124 11.000 -18.386 1.00 28.86 297 ILE A CA 1
ATOM 2190 C C . ILE A 1 297 ? 17.120 12.528 -18.461 1.00 28.86 297 ILE A C 1
ATOM 2192 O O . ILE A 1 297 ? 16.450 13.164 -17.643 1.00 28.86 297 ILE A O 1
ATOM 2196 N N . PRO A 1 298 ? 17.912 13.152 -19.349 1.00 25.88 298 PRO A N 1
ATOM 2197 C CA . PRO A 1 298 ? 18.056 14.591 -19.338 1.00 25.88 298 PRO A CA 1
ATOM 2198 C C . PRO A 1 298 ? 16.777 15.202 -19.906 1.00 25.88 298 PRO A C 1
ATOM 2200 O O . PRO A 1 298 ? 16.624 15.362 -21.113 1.00 25.88 298 PRO A O 1
ATOM 2203 N N . MET A 1 299 ? 15.857 15.584 -19.027 1.00 27.80 299 MET A N 1
ATOM 2204 C CA . MET A 1 299 ? 14.892 16.631 -19.332 1.00 27.80 299 MET A CA 1
ATOM 2205 C C . MET A 1 299 ? 15.619 17.962 -19.150 1.00 27.80 299 MET A C 1
ATOM 2207 O O . MET A 1 299 ? 15.677 18.492 -18.051 1.00 27.80 299 MET A O 1
ATOM 2211 N N . GLY A 1 300 ? 16.247 18.434 -20.230 1.00 26.73 300 GLY A N 1
ATOM 2212 C CA . GLY A 1 300 ? 16.667 19.822 -20.441 1.00 26.73 300 GLY A CA 1
ATOM 2213 C C . GLY A 1 300 ? 17.314 20.554 -19.258 1.00 26.73 300 GLY A C 1
ATOM 2214 O O . GLY A 1 300 ? 16.627 21.214 -18.495 1.00 26.73 300 GLY A O 1
ATOM 2215 N N . GLY A 1 301 ? 18.650 20.540 -19.215 1.00 27.31 301 GLY A N 1
ATOM 2216 C CA . GLY A 1 301 ? 19.481 21.650 -18.731 1.00 27.31 301 GLY A CA 1
ATOM 2217 C C . GLY A 1 301 ? 19.246 22.161 -17.305 1.00 27.31 301 GLY A C 1
ATOM 2218 O O . GLY A 1 301 ? 18.477 23.087 -17.099 1.00 27.31 301 GLY A O 1
ATOM 2219 N N . ILE A 1 302 ? 20.033 21.650 -16.358 1.00 24.98 302 ILE A N 1
ATOM 2220 C CA . ILE A 1 302 ? 21.025 22.385 -15.545 1.00 24.98 302 ILE A CA 1
ATOM 2221 C C . ILE A 1 302 ? 21.727 21.322 -14.689 1.00 24.98 302 ILE A C 1
ATOM 2223 O O . ILE A 1 302 ? 21.106 20.623 -13.894 1.00 24.98 302 ILE A O 1
ATOM 2227 N N . VAL A 1 303 ? 23.034 21.167 -14.894 1.00 25.50 303 VAL A N 1
ATOM 2228 C CA . VAL A 1 303 ? 23.883 20.272 -14.103 1.00 25.50 303 VAL A CA 1
ATOM 2229 C C . VAL A 1 303 ? 24.208 20.977 -12.789 1.00 25.50 303 VAL A C 1
ATOM 2231 O O . VAL A 1 303 ? 24.868 22.013 -12.800 1.00 25.50 303 VAL A O 1
ATOM 2234 N N . SER A 1 304 ? 23.778 20.406 -11.665 1.00 24.58 304 SER A N 1
ATOM 2235 C CA . SER A 1 304 ? 24.315 20.736 -10.343 1.00 24.58 304 SER A CA 1
ATOM 2236 C C . SER A 1 304 ? 25.048 19.515 -9.800 1.00 24.58 304 SER A C 1
ATOM 2238 O O . SER A 1 304 ? 24.443 18.513 -9.437 1.00 24.58 304 SER A O 1
ATOM 2240 N N . THR A 1 305 ? 26.372 19.597 -9.778 1.00 30.75 305 THR A N 1
ATOM 2241 C CA . THR A 1 305 ? 27.273 18.688 -9.059 1.00 30.75 305 THR A CA 1
ATOM 2242 C C . THR A 1 305 ? 27.213 18.952 -7.548 1.00 30.75 305 THR A C 1
ATOM 2244 O O . THR A 1 305 ? 27.144 20.128 -7.202 1.00 30.75 305 THR A O 1
ATOM 2247 N N . PHE A 1 306 ? 27.346 17.894 -6.717 1.00 24.05 306 PHE A N 1
ATOM 2248 C CA . PHE A 1 306 ? 27.474 17.771 -5.229 1.00 24.05 306 PHE A CA 1
ATOM 2249 C C . PHE A 1 306 ? 26.316 16.942 -4.607 1.00 24.05 306 PHE A C 1
ATOM 2251 O O . PHE A 1 306 ? 25.174 17.177 -4.963 1.00 24.05 306 PHE A O 1
ATOM 2258 N N . SER A 1 307 ? 26.484 15.979 -3.679 1.00 26.89 307 SER A N 1
ATOM 2259 C CA . SER A 1 307 ? 27.600 15.578 -2.793 1.00 26.89 307 SER A CA 1
ATOM 2260 C C . SER A 1 307 ? 27.287 14.221 -2.087 1.00 26.89 307 SER A C 1
ATOM 2262 O O . SER A 1 307 ? 26.113 13.857 -2.033 1.00 26.89 307 SER A O 1
ATOM 2264 N N . PRO A 1 308 ? 28.270 13.480 -1.521 1.00 30.94 308 PRO A N 1
ATOM 2265 C CA . PRO A 1 308 ? 28.073 12.193 -0.848 1.00 30.94 308 PRO A CA 1
ATOM 2266 C C . PRO A 1 308 ? 27.729 12.387 0.638 1.00 30.94 308 PRO A C 1
ATOM 2268 O O . PRO A 1 308 ? 28.607 12.713 1.435 1.00 30.94 308 PRO A O 1
ATOM 2271 N N . TRP A 1 309 ? 26.466 12.178 1.019 1.00 31.27 309 TRP A N 1
ATOM 2272 C CA . TRP A 1 309 ? 26.016 12.308 2.410 1.00 31.27 309 TRP A CA 1
ATOM 2273 C C . TRP A 1 309 ? 24.980 11.236 2.757 1.00 31.27 309 TRP A C 1
ATOM 2275 O O . TRP A 1 309 ? 23.812 11.370 2.424 1.00 31.27 309 TRP A O 1
ATOM 2285 N N . CYS A 1 310 ? 25.412 10.194 3.469 1.00 36.47 310 CYS A N 1
ATOM 2286 C CA . CYS A 1 310 ? 24.581 9.566 4.496 1.00 36.47 310 CYS A CA 1
ATOM 2287 C C . CYS A 1 310 ? 25.061 10.147 5.829 1.00 36.47 310 CYS A C 1
ATOM 2289 O O . CYS A 1 310 ? 26.025 9.659 6.418 1.00 36.47 310 CYS A O 1
ATOM 2291 N N . SER A 1 311 ? 24.446 11.238 6.267 1.00 32.88 311 SER A N 1
ATOM 2292 C CA . SER A 1 311 ? 24.542 11.735 7.641 1.00 32.88 311 SER A CA 1
ATOM 2293 C C . SER A 1 311 ? 23.125 11.882 8.198 1.00 32.88 311 SER A C 1
ATOM 2295 O O . SER A 1 311 ? 22.168 11.887 7.433 1.00 32.88 311 SER A O 1
ATOM 2297 N N . ASP A 1 312 ? 22.998 11.959 9.525 1.00 33.81 312 ASP A N 1
ATOM 2298 C CA . ASP A 1 312 ? 21.775 11.956 10.358 1.00 33.81 312 ASP A CA 1
ATOM 2299 C C . ASP A 1 312 ? 20.656 12.995 10.021 1.00 33.81 312 ASP A C 1
ATOM 2301 O O . ASP A 1 312 ? 19.819 13.292 10.872 1.00 33.81 312 ASP A O 1
ATOM 2305 N N . GLN A 1 313 ? 20.598 13.563 8.811 1.00 35.47 313 GLN A N 1
ATOM 2306 C CA . GLN A 1 313 ? 19.667 14.619 8.378 1.00 35.47 313 GLN A CA 1
ATOM 2307 C C . GLN A 1 313 ? 18.433 14.140 7.573 1.00 35.47 313 GLN A C 1
ATOM 2309 O O . GLN A 1 313 ? 17.580 14.961 7.240 1.00 35.47 313 GLN A O 1
ATOM 2314 N N . ASP A 1 314 ? 18.266 12.840 7.300 1.00 47.00 314 ASP A N 1
ATOM 2315 C CA . ASP A 1 314 ? 17.193 12.327 6.414 1.00 47.00 314 ASP A CA 1
ATOM 2316 C C . ASP A 1 314 ? 15.755 12.401 6.975 1.00 47.00 314 ASP A C 1
ATOM 2318 O O . ASP A 1 314 ? 14.790 12.107 6.265 1.00 47.00 314 ASP A O 1
ATOM 2322 N N . SER A 1 315 ? 15.546 12.830 8.227 1.00 51.00 315 SER A N 1
ATOM 2323 C CA . SER A 1 315 ? 14.186 12.971 8.782 1.00 51.00 315 SER A CA 1
ATOM 2324 C C . SER A 1 315 ? 13.351 14.073 8.120 1.00 51.00 315 SER A C 1
ATOM 2326 O O . SER A 1 315 ? 12.128 14.075 8.273 1.00 51.00 315 SER A O 1
ATOM 2328 N N . ASP A 1 316 ? 13.988 14.998 7.397 1.00 57.91 316 ASP A N 1
ATOM 2329 C CA . ASP A 1 316 ? 13.312 16.118 6.732 1.00 57.91 316 ASP A CA 1
ATOM 2330 C C . ASP A 1 316 ? 12.840 15.786 5.307 1.00 57.91 316 ASP A C 1
ATOM 2332 O O . ASP A 1 316 ? 12.076 16.553 4.714 1.00 57.91 316 ASP A O 1
ATOM 2336 N N . GLU A 1 317 ? 13.263 14.653 4.737 1.00 78.25 317 GLU A N 1
ATOM 2337 C CA . GLU A 1 317 ? 12.870 14.271 3.378 1.00 78.25 317 GLU A CA 1
ATOM 2338 C C . GLU A 1 317 ? 11.493 13.606 3.321 1.00 78.25 317 GLU A C 1
ATOM 2340 O O . GLU A 1 317 ? 10.794 13.751 2.320 1.00 78.25 317 GLU A O 1
ATOM 2345 N N . TYR A 1 318 ? 11.061 12.942 4.395 1.00 86.94 318 TYR A N 1
ATOM 2346 C CA . TYR A 1 318 ? 9.793 12.217 4.435 1.00 86.94 318 TYR A CA 1
ATOM 2347 C C . TYR A 1 318 ? 8.841 12.754 5.509 1.00 86.94 318 TYR A C 1
ATOM 2349 O O . TYR A 1 318 ? 9.225 13.302 6.544 1.00 86.94 318 TYR A O 1
ATOM 2357 N N . VAL A 1 319 ? 7.550 12.575 5.262 1.00 91.19 319 VAL A N 1
ATOM 2358 C CA . VAL A 1 319 ? 6.479 12.702 6.246 1.00 91.19 319 VAL A CA 1
ATOM 2359 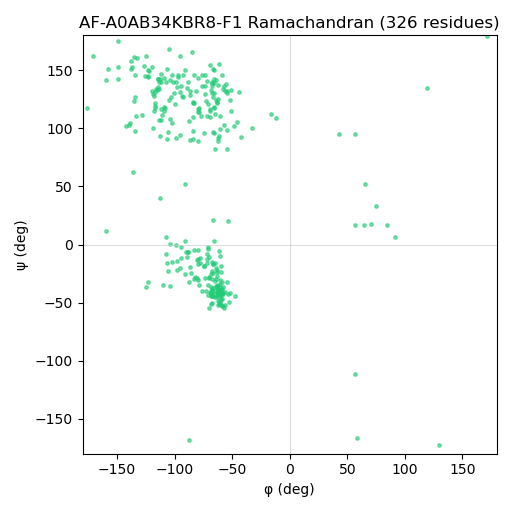C C . VAL A 1 319 ? 5.852 11.335 6.452 1.00 91.19 319 VAL A C 1
ATOM 2361 O O . VAL A 1 319 ? 5.587 10.622 5.486 1.00 91.19 319 VAL A O 1
ATOM 2364 N N . PHE A 1 320 ? 5.610 10.982 7.712 1.00 96.56 320 PHE A N 1
ATOM 2365 C CA . PHE A 1 320 ? 4.856 9.793 8.073 1.00 96.56 320 PHE A CA 1
ATOM 2366 C C . PHE A 1 320 ? 3.589 10.222 8.804 1.00 96.56 320 PHE A C 1
ATOM 2368 O O . PHE A 1 320 ? 3.672 10.895 9.831 1.00 96.56 320 PHE A O 1
ATOM 2375 N N . PHE A 1 321 ? 2.425 9.889 8.258 1.00 98.19 321 PHE A N 1
ATOM 2376 C CA . PHE A 1 321 ? 1.138 10.251 8.836 1.00 98.19 321 PHE A CA 1
ATOM 2377 C C . PHE A 1 321 ? 0.386 9.024 9.317 1.00 98.19 321 PHE A C 1
ATOM 2379 O O . PHE A 1 321 ? 0.330 8.015 8.617 1.00 98.19 321 PHE A O 1
ATOM 2386 N N . ARG A 1 322 ? -0.262 9.168 10.471 1.00 98.50 322 ARG A N 1
ATOM 2387 C CA . ARG A 1 322 ? -1.391 8.344 10.883 1.00 98.50 322 ARG A CA 1
ATOM 2388 C C . ARG A 1 322 ? -2.677 9.119 10.635 1.00 98.50 322 ARG A C 1
ATOM 2390 O O . ARG A 1 322 ? -2.782 10.269 11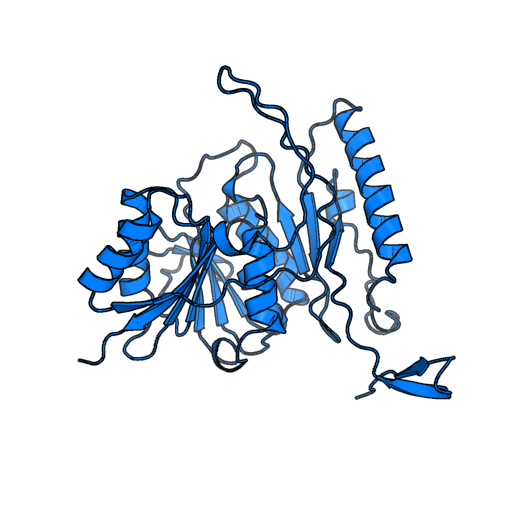.054 1.00 98.50 322 ARG A O 1
ATOM 2397 N N . VAL A 1 323 ? -3.649 8.492 9.984 1.00 98.50 323 VAL A N 1
ATOM 2398 C CA . VAL A 1 323 ? -4.984 9.067 9.780 1.00 98.50 323 VAL A CA 1
ATOM 2399 C C . VAL A 1 323 ? -6.026 8.163 10.422 1.00 98.50 323 VAL A C 1
ATOM 2401 O O . VAL A 1 323 ? -5.992 6.952 10.225 1.00 98.50 323 VAL A O 1
ATOM 2404 N N . THR A 1 324 ? -6.941 8.736 11.198 1.00 98.25 324 THR A N 1
ATOM 2405 C CA . THR A 1 324 ? -8.025 8.010 11.884 1.00 98.25 324 THR A CA 1
ATOM 2406 C C . THR A 1 324 ? -9.342 8.762 11.733 1.00 98.25 324 THR A C 1
ATOM 2408 O O . THR A 1 324 ? -9.339 9.961 11.479 1.00 98.25 324 THR A O 1
ATOM 2411 N N . TRP A 1 325 ? -10.485 8.111 11.938 1.00 97.44 325 TRP A N 1
ATOM 2412 C CA . TRP A 1 325 ? -11.764 8.828 12.011 1.00 97.44 325 TRP A CA 1
ATOM 2413 C C . TRP A 1 325 ? -11.823 9.749 13.238 1.00 97.44 325 TRP A C 1
ATOM 2415 O O . TRP A 1 325 ? -11.329 9.387 14.309 1.00 97.44 325 TRP A O 1
ATOM 2425 N N . SER A 1 326 ? -12.434 10.931 13.105 1.00 91.75 326 SER A N 1
ATOM 2426 C CA . SER A 1 326 ? -12.774 11.752 14.268 1.00 91.75 326 SER A CA 1
ATOM 2427 C C . SER A 1 326 ? -13.855 11.056 15.095 1.00 91.75 326 SER A C 1
ATOM 2429 O O . SER A 1 326 ? -14.792 10.475 14.544 1.00 91.75 326 SER A O 1
ATOM 2431 N N . ALA A 1 327 ? -13.746 11.116 16.423 1.00 82.06 327 ALA A N 1
ATOM 2432 C CA . ALA A 1 327 ? -14.845 10.708 17.288 1.00 82.06 327 ALA A CA 1
ATOM 2433 C C . ALA A 1 327 ? -16.022 11.669 17.056 1.00 82.06 327 ALA A C 1
ATOM 2435 O O . ALA A 1 327 ? -15.902 12.856 17.359 1.00 82.06 327 ALA A O 1
ATOM 2436 N N . ASN A 1 328 ? -17.110 11.164 16.472 1.00 58.19 328 ASN A N 1
ATOM 2437 C CA . ASN A 1 328 ? -18.397 11.863 16.439 1.00 58.19 328 ASN A CA 1
ATOM 2438 C C . ASN A 1 328 ? -19.123 11.688 17.771 1.00 58.19 328 ASN A C 1
ATOM 2440 O O . ASN A 1 328 ? -19.094 10.551 18.299 1.00 58.19 328 ASN A O 1
#

Solvent-accessible surface area (backbone atoms only — not comparable to full-atom values): 18253 Å² total; per-residue (Å²): 139,83,89,59,66,41,75,40,88,90,75,76,41,77,39,72,61,73,70,72,66,46,61,44,66,45,69,28,69,44,74,69,49,70,65,56,63,99,60,72,95,46,75,86,73,40,72,68,88,64,72,64,50,74,66,54,44,51,50,46,48,52,53,35,53,51,52,49,54,48,42,72,71,38,98,56,77,78,67,35,36,33,32,32,36,34,59,56,91,82,42,55,57,40,57,36,47,28,42,88,73,44,78,52,18,50,86,50,72,60,44,52,14,51,31,43,26,63,69,74,67,48,69,62,79,65,42,46,69,26,38,33,32,26,47,52,32,33,26,32,66,43,50,52,44,43,16,38,70,22,54,54,14,42,28,36,34,22,31,50,73,85,51,70,76,33,103,87,46,36,45,57,56,47,27,49,53,20,50,67,71,27,56,89,42,31,56,25,41,77,34,33,32,40,42,47,43,92,45,54,87,66,26,38,24,60,32,87,61,53,85,41,79,46,84,65,66,16,48,22,36,36,33,45,62,66,44,64,34,51,67,50,11,41,28,48,28,50,26,47,65,62,26,42,33,82,75,78,15,35,35,42,38,41,30,55,51,85,30,74,2,52,73,42,26,53,52,39,27,45,77,71,50,29,43,77,42,83,50,83,63,61,67,52,72,89,66,81,75,75,76,76,70,74,78,75,74,82,78,72,89,81,92,76,89,85,81,96,77,94,61,99,66,66,69,72,52,43,41,25,35,41,35,33,54,53,90,126